Protein AF-0000000087538357 (afdb_homodimer)

pLDDT: mean 90.15, std 10.54, range [50.38, 98.75]

Nearest PDB structures (foldseek):
  1zp6-assembly1_A-2  TM=8.791E-01  e=1.886E-14  Agrobacterium fabrum str. C58
  2bdt-assembly1_A-2  TM=8.589E-01  e=5.375E-11  Halalkalibacterium halodurans C-125
  2vli-assembly2_B-2  TM=7.443E-01  e=4.905E-0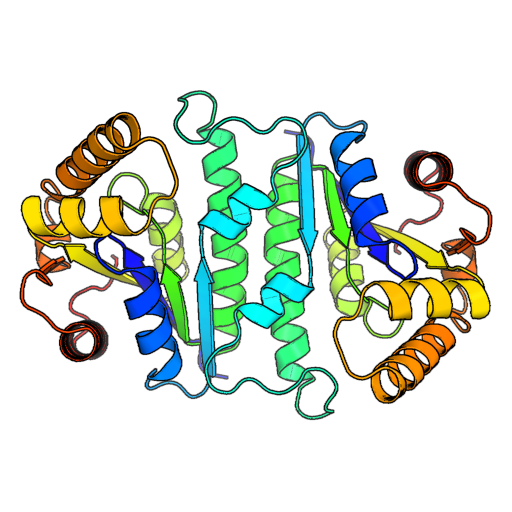7  Deinococcus radiodurans R1 = ATCC 13939 = DSM 20539
  3adb-assembly1_A  TM=6.546E-01  e=7.714E-07  Methanocaldococcus jannaschii DSM 2661
  3adc-assembly1_A  TM=6.776E-01  e=4.422E-06  Methanocaldococcus jannaschii DSM 2661

Sequence (362 aa):
MNQGRIIVITGAPGTGKTTTASAVAKESDLEKSVHMHTDDFYHYLSKGAIPPHLPESNEQNLIVIEAFLEAAKRYARGGYDVIVDGIIGPWFLKPWQSLVREHYEVHYIILRASKEETLKRAVERSKLDRKTNIELVETMWEQFCNLGIYESNVIDTTTYSIQETVSAVQEKIASRAALLSMNQGRIIVITGAPGTGKTTTASAVAKESDLEKSVHMHTDDFYHYLSKGAIPPHLPESNEQNLIVIEAFLEAAKRYARGGYDVIVDGIIGPWFLKPWQSLVREHYEVHYIILRASKEETLKRAVERSKLDRKTNIELVETMWEQFCNLGIYESNVIDTTTYSIQETVSAVQEKIASRAALLS

Radius of gyration: 21.76 Å; Cα contacts (8 Å, |Δi|>4): 644; chains: 2; bounding box: 42×60×43 Å

Solvent-accessible surface area (backbone atoms only — not comparable to full-atom values): 18782 Å² total; per-residue (Å²): 120,67,64,31,34,37,38,37,36,17,41,34,72,42,49,49,41,65,62,39,36,50,52,40,19,60,63,44,93,55,75,28,15,22,44,45,54,57,62,60,52,62,64,19,48,48,24,71,65,56,66,72,88,42,80,89,13,53,67,58,50,50,38,40,51,49,14,50,46,39,20,49,49,36,37,14,58,66,29,17,34,31,24,33,26,45,83,62,52,84,90,64,40,64,75,59,43,51,40,39,74,71,70,44,53,38,34,47,34,32,37,39,43,44,69,68,57,21,51,54,44,37,56,71,68,48,87,58,70,66,64,70,51,46,54,53,39,48,54,42,39,54,58,68,67,67,53,71,87,52,54,75,24,49,42,79,42,65,86,46,51,66,69,51,44,34,51,52,51,50,48,36,58,75,68,53,67,23,54,58,121,120,68,63,31,34,38,38,37,35,18,41,32,68,42,49,48,42,65,63,38,36,50,52,41,20,60,61,44,93,55,77,26,17,23,44,45,54,58,64,60,52,60,64,19,50,47,23,70,64,56,65,72,88,41,79,90,12,54,69,59,50,50,36,41,51,50,14,51,47,38,20,50,50,37,38,14,59,65,29,17,34,29,25,33,27,44,85,62,52,85,91,64,41,63,74,59,43,50,39,40,75,70,70,43,54,38,35,46,36,32,37,39,45,44,69,68,58,20,50,53,43,38,56,72,66,49,87,59,71,66,65,70,50,46,54,53,38,49,52,43,40,55,58,66,68,68,52,70,85,50,54,74,26,48,44,77,41,63,85,47,50,67,69,54,44,35,51,52,50,50,49,35,59,74,68,53,67,22,54,58,121

InterPro domains:
  IPR027417 P-loop containing nucleoside triphosphate hydrolase [G3DSA:3.40.50.300] (1-180)
  IPR027417 P-loop containing nucleoside triphosphate hydrolase [SSF52540] (4-174)

Secondary structure (DSSP, 8-state):
----EEEEEEESTTS-HHHHHHHHHHT-SSS-EEEEEHHHHHTTB-TT---TTSGGGHHHHHHHHHHHHHHHHHHHHTT-EEEEES---GGG-HHHHHHHHTT--EEEEEEE--HHHHHHHHHHH--S-HHHHHHHHHHHHHHTT--GGGGGGEEE-TT--HHHHHHHHHHHHHHTTTB--/----EEEEEEESTTS-HHHHHHHHHHT-SSS-EEEEEHHHHHTTB-TT---TTSGGGHHHHHHHHHHHHHHHHHHHHTT-EEEEES---GGG-HHHHHHHHTT--EEEEEEE--HHHHHHHHHHH--S-HHHHHHHHHHHHHHTT--GGGGGGEEE-TT--HHHHHHHHHHHHHHTTTB--

Foldseek 3Di:
DAFAAEEEEAEFAQLCRQVLLVVLQVVPPFPAADEDELVVLLVVDDPPRDPCVDPVCVVVSVVSVLVVVVVQRVVRRVRYHYRYYDHDAPVHCVSVVVVVVVVHWYFYAYEAEDLVSSLVRQQVPDPDDNPVSNVRRNVSNVRNVPRPPCVQRYDYCHPPDSVRSNVVSVVCVVVVSGTDD/DAFAAEEEEAEFAQLCRQVLLVVLQVVPPFPAADEDELVVLLVVDDPPRDPCVDPVCVVVSVVSVLVVVVVQRVVRRVRYHYRYYDHDAPVHCVSVLVVVVVVHWYFYAYEAEDLVSSLVRQQVP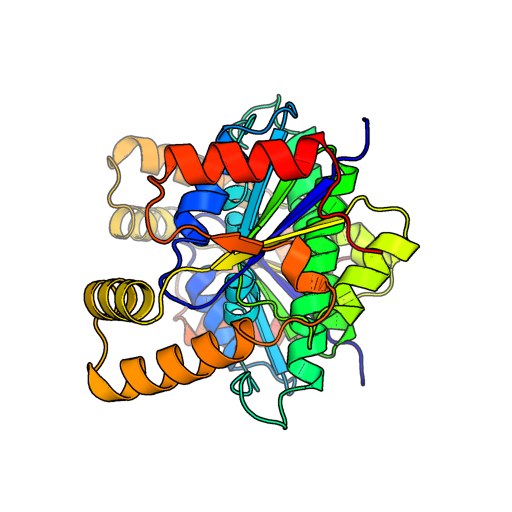DPDDNPVSSVRRNVSNVRNVPRPPCVQRYDYCHPPDSVRSNVVSVVCVVVVSGTDD

Organism: NCBI:txid88431

Structure (mmCIF, N/CA/C/O backbone):
data_AF-0000000087538357-model_v1
#
loop_
_entity.id
_entity.type
_entity.pdbx_description
1 polymer 'AAA family ATPase'
#
loop_
_atom_site.group_PDB
_atom_site.id
_atom_site.type_symbol
_atom_site.label_atom_id
_atom_site.label_alt_id
_atom_site.label_comp_id
_atom_site.label_asym_id
_atom_site.label_entity_id
_atom_site.label_seq_id
_atom_site.pdbx_PDB_ins_code
_atom_site.Cartn_x
_atom_site.Cartn_y
_atom_site.Cartn_z
_atom_site.occupancy
_atom_site.B_iso_or_equiv
_atom_site.auth_seq_id
_atom_site.auth_comp_id
_atom_site.auth_asym_id
_atom_site.auth_atom_id
_atom_site.pdbx_PDB_model_num
ATOM 1 N N . MET A 1 1 ? -14.562 1.214 -18.672 1 59.81 1 MET A N 1
ATOM 2 C CA . MET A 1 1 ? -13.281 0.51 -18.703 1 59.81 1 MET A CA 1
ATOM 3 C C . MET A 1 1 ? -13.438 -0.921 -18.188 1 59.81 1 MET A C 1
ATOM 5 O O . MET A 1 1 ? -14.25 -1.187 -17.297 1 59.81 1 MET A O 1
ATOM 9 N N . ASN A 1 2 ? -12.953 -1.911 -19 1 83.75 2 ASN A N 1
ATOM 10 C CA . ASN A 1 2 ? -13.156 -3.307 -18.625 1 83.75 2 ASN A CA 1
ATOM 11 C C . ASN A 1 2 ? -12.398 -3.652 -17.344 1 83.75 2 ASN A C 1
ATOM 13 O O . ASN A 1 2 ? -11.289 -3.172 -17.125 1 83.75 2 ASN A O 1
ATOM 17 N N . GLN A 1 3 ? -13.055 -4.203 -16.359 1 94.19 3 GLN A N 1
ATOM 18 C CA . GLN A 1 3 ? -12.469 -4.648 -15.094 1 94.19 3 GLN A CA 1
ATOM 19 C C . GLN A 1 3 ? -11.266 -5.555 -15.336 1 94.19 3 GLN A C 1
ATOM 21 O O . GLN A 1 3 ? -11.32 -6.457 -16.172 1 94.19 3 GLN A O 1
ATOM 26 N N . GLY A 1 4 ? -10.172 -5.219 -14.711 1 96.88 4 GLY A N 1
ATOM 27 C CA . GLY A 1 4 ? -8.992 -6.07 -14.781 1 96.88 4 GLY A CA 1
ATOM 28 C C . GLY A 1 4 ? -9.109 -7.32 -13.922 1 96.88 4 GLY A C 1
ATOM 29 O O . GLY A 1 4 ? -10.219 -7.777 -13.633 1 96.88 4 GLY A O 1
ATOM 30 N N . ARG A 1 5 ? -8 -7.953 -13.695 1 97.38 5 ARG A N 1
ATOM 31 C CA . ARG A 1 5 ? -7.965 -9.188 -12.922 1 97.38 5 ARG A CA 1
ATOM 32 C C . ARG A 1 5 ? -6.855 -9.141 -11.875 1 97.38 5 ARG A C 1
ATOM 34 O O . ARG A 1 5 ? -6.043 -8.219 -11.859 1 97.38 5 ARG A O 1
ATOM 41 N N . ILE A 1 6 ? -6.902 -10.07 -10.914 1 98.38 6 ILE A N 1
ATOM 42 C CA . ILE A 1 6 ? -5.934 -10.195 -9.828 1 98.38 6 ILE A CA 1
ATOM 43 C C . ILE A 1 6 ? -5.18 -11.516 -9.969 1 98.38 6 ILE A C 1
ATOM 45 O O . ILE A 1 6 ? -5.793 -12.586 -10.039 1 98.38 6 ILE A O 1
ATOM 49 N N . ILE A 1 7 ? -3.877 -11.438 -10.102 1 98.25 7 ILE A N 1
ATOM 50 C CA . ILE A 1 7 ? -3.006 -12.602 -10.234 1 98.25 7 ILE A CA 1
ATOM 51 C C . ILE A 1 7 ? -2.143 -12.742 -8.984 1 98.25 7 ILE A C 1
ATOM 53 O O . ILE A 1 7 ? -1.235 -11.938 -8.75 1 98.25 7 ILE A O 1
ATOM 57 N N . VAL A 1 8 ? -2.412 -13.75 -8.211 1 97.75 8 VAL A N 1
ATOM 58 C CA . VAL A 1 8 ? -1.602 -14.031 -7.035 1 97.75 8 VAL A CA 1
ATOM 59 C C . VAL A 1 8 ? -0.464 -14.984 -7.406 1 97.75 8 VAL A C 1
ATOM 61 O O . VAL A 1 8 ? -0.704 -16.094 -7.898 1 97.75 8 VAL A O 1
ATOM 64 N N . ILE A 1 9 ? 0.722 -14.539 -7.246 1 96.62 9 ILE A N 1
ATOM 65 C CA . ILE A 1 9 ? 1.918 -15.359 -7.398 1 96.62 9 ILE A CA 1
ATOM 66 C C . ILE A 1 9 ? 2.562 -15.586 -6.031 1 96.62 9 ILE A C 1
ATOM 68 O O . ILE A 1 9 ? 3.064 -14.648 -5.41 1 96.62 9 ILE A O 1
ATOM 72 N N . THR A 1 10 ? 2.455 -16.828 -5.57 1 95.69 10 THR A N 1
ATOM 73 C CA . THR A 1 10 ? 2.898 -17.141 -4.219 1 95.69 10 THR A CA 1
ATOM 74 C C . THR A 1 10 ? 3.857 -18.328 -4.23 1 95.69 10 THR A C 1
ATOM 76 O O . THR A 1 10 ? 4.152 -18.891 -5.289 1 95.69 10 THR A O 1
ATOM 79 N N . GLY A 1 11 ? 4.41 -18.656 -3.076 1 91.31 11 GLY A N 1
ATOM 80 C CA . GLY A 1 11 ? 5.41 -19.688 -2.863 1 91.31 11 GLY A CA 1
ATOM 81 C C . GLY A 1 11 ? 6.344 -19.375 -1.707 1 91.31 11 GLY A C 1
ATOM 82 O O . GLY A 1 11 ? 6.297 -18.297 -1.129 1 91.31 11 GLY A O 1
ATOM 83 N N . ALA A 1 12 ? 7.145 -20.344 -1.363 1 85.62 12 ALA A N 1
ATOM 84 C CA . ALA A 1 12 ? 8.086 -20.188 -0.261 1 85.62 12 ALA A CA 1
ATOM 85 C C . ALA A 1 12 ? 9.148 -19.141 -0.593 1 85.62 12 ALA A C 1
ATOM 87 O O . ALA A 1 12 ? 9.359 -18.812 -1.763 1 85.62 12 ALA A O 1
ATOM 88 N N . PRO A 1 13 ? 9.719 -18.547 0.5 1 82 13 PRO A N 1
ATOM 89 C CA . PRO A 1 13 ? 10.852 -17.656 0.23 1 82 13 PRO A CA 1
ATOM 90 C C . PRO A 1 13 ? 11.938 -18.328 -0.613 1 82 13 PRO A C 1
ATOM 92 O O . PRO A 1 13 ? 12.219 -19.516 -0.439 1 82 13 PRO A O 1
ATOM 95 N N . GLY A 1 14 ? 12.438 -17.609 -1.575 1 79.06 14 GLY A N 1
ATOM 96 C CA . GLY A 1 14 ? 13.516 -18.141 -2.385 1 79.06 14 GLY A CA 1
ATOM 97 C C . GLY A 1 14 ? 13.047 -18.719 -3.705 1 79.06 14 GLY A C 1
ATOM 98 O O . GLY A 1 14 ? 13.852 -19.172 -4.516 1 79.06 14 GLY A O 1
ATOM 99 N N . THR A 1 15 ? 11.789 -18.656 -3.955 1 84.56 15 THR A N 1
ATOM 100 C CA . THR A 1 15 ? 11.258 -19.266 -5.172 1 84.56 15 THR A CA 1
ATOM 101 C C . THR A 1 15 ? 11.219 -18.25 -6.309 1 84.56 15 THR A C 1
ATOM 103 O O . THR A 1 15 ? 10.812 -18.594 -7.43 1 84.56 15 THR A O 1
ATOM 106 N N . GLY A 1 16 ? 11.562 -16.984 -6.062 1 84 16 GLY A N 1
ATOM 107 C CA . GLY A 1 16 ? 11.609 -15.969 -7.105 1 84 16 GLY A CA 1
ATOM 108 C C . GLY A 1 16 ? 10.273 -15.281 -7.32 1 84 16 GLY A C 1
ATOM 109 O O . GLY A 1 16 ? 9.992 -14.781 -8.414 1 84 16 GLY A O 1
ATOM 110 N N . LYS A 1 17 ? 9.422 -15.25 -6.379 1 89.31 17 LYS A N 1
ATOM 111 C CA . LYS A 1 17 ? 8.086 -14.68 -6.48 1 89.31 17 LYS A CA 1
ATOM 112 C C . LYS A 1 17 ? 8.148 -13.234 -6.969 1 89.31 17 LYS A C 1
ATOM 114 O O . LYS A 1 17 ? 7.488 -12.875 -7.945 1 89.31 17 LYS A O 1
ATOM 119 N N . THR A 1 18 ? 8.977 -12.438 -6.262 1 90.06 18 THR A N 1
ATOM 120 C CA . THR A 1 18 ? 9.008 -11.008 -6.539 1 90.06 18 THR A CA 1
ATOM 121 C C . THR A 1 18 ? 9.523 -10.742 -7.949 1 90.06 18 THR A C 1
ATOM 123 O O . THR A 1 18 ? 8.953 -9.945 -8.688 1 90.06 18 THR A O 1
ATOM 126 N N . THR A 1 19 ? 10.562 -11.438 -8.352 1 90.19 19 THR A N 1
ATOM 127 C CA . THR A 1 19 ? 11.141 -11.289 -9.68 1 90.19 19 THR A CA 1
ATOM 128 C C . THR A 1 19 ? 10.141 -11.719 -10.75 1 90.19 19 THR A C 1
ATOM 130 O O . THR A 1 19 ? 9.93 -11 -11.734 1 90.19 19 THR A O 1
ATOM 133 N N . THR A 1 20 ? 9.594 -12.852 -10.555 1 95.44 20 THR A N 1
ATOM 134 C CA . THR A 1 20 ? 8.609 -13.367 -11.5 1 95.44 20 THR A CA 1
ATOM 135 C C . THR A 1 20 ? 7.398 -12.438 -11.586 1 95.44 20 THR A C 1
ATOM 137 O O . THR A 1 20 ? 6.949 -12.094 -12.68 1 95.44 20 THR A O 1
ATOM 140 N N . ALA A 1 21 ? 6.883 -12.031 -10.469 1 96.44 21 ALA A N 1
ATOM 141 C CA . ALA A 1 21 ? 5.715 -11.156 -10.422 1 96.44 21 ALA A CA 1
ATOM 142 C C . ALA A 1 21 ? 5.98 -9.852 -11.172 1 96.44 21 ALA A C 1
ATOM 144 O O . ALA A 1 21 ? 5.125 -9.375 -11.914 1 96.44 21 ALA A O 1
ATOM 145 N N . SER A 1 22 ? 7.117 -9.32 -10.938 1 96.38 22 SER A N 1
ATOM 146 C CA . SER A 1 22 ? 7.492 -8.078 -11.609 1 96.38 22 SER A CA 1
ATOM 147 C C . SER A 1 22 ? 7.523 -8.25 -13.125 1 96.38 22 SER A C 1
ATOM 149 O O . SER A 1 22 ? 7 -7.414 -13.859 1 96.38 22 SER A O 1
ATOM 151 N N . ALA A 1 23 ? 8.125 -9.328 -13.57 1 96.69 23 ALA A N 1
ATOM 152 C CA . ALA A 1 23 ? 8.203 -9.609 -15 1 96.69 23 ALA A CA 1
ATOM 153 C C . ALA A 1 23 ? 6.816 -9.844 -15.594 1 96.69 23 ALA A C 1
ATOM 155 O O . ALA A 1 23 ? 6.504 -9.352 -16.672 1 96.69 23 ALA A O 1
ATOM 156 N N . VAL A 1 24 ? 6.02 -10.57 -14.875 1 97.62 24 VAL A N 1
ATOM 157 C CA . VAL A 1 24 ? 4.66 -10.844 -15.328 1 97.62 24 VAL A CA 1
ATOM 158 C C . VAL A 1 24 ? 3.881 -9.531 -15.445 1 97.62 24 VAL A C 1
ATOM 160 O O . VAL A 1 24 ? 3.127 -9.336 -16.406 1 97.62 24 VAL A O 1
ATOM 163 N N . ALA A 1 25 ? 4.012 -8.641 -14.484 1 98.12 25 ALA A N 1
ATOM 164 C CA . ALA A 1 25 ? 3.334 -7.344 -14.516 1 98.12 25 ALA A CA 1
ATOM 165 C C . ALA A 1 25 ? 3.74 -6.547 -15.75 1 98.12 25 ALA A C 1
ATOM 167 O O . ALA A 1 25 ? 2.887 -5.992 -16.453 1 98.12 25 ALA A O 1
ATOM 168 N N . LYS A 1 26 ? 5.004 -6.562 -16.031 1 97.19 26 LYS A N 1
ATOM 169 C CA . LYS A 1 26 ? 5.531 -5.805 -17.172 1 97.19 26 LYS A CA 1
ATOM 170 C C . LYS A 1 26 ? 5.055 -6.395 -18.5 1 97.19 26 LYS A C 1
ATOM 172 O O . LYS A 1 26 ? 4.859 -5.668 -19.469 1 97.19 26 LYS A O 1
ATOM 177 N N . GLU A 1 27 ? 4.867 -7.68 -18.469 1 96.88 27 GLU A N 1
ATOM 178 C CA . GLU A 1 27 ? 4.547 -8.383 -19.703 1 96.88 27 GLU A CA 1
ATOM 179 C C . GLU A 1 27 ? 3.064 -8.734 -19.766 1 96.88 27 GLU A C 1
ATOM 181 O O . GLU A 1 27 ? 2.658 -9.586 -20.562 1 96.88 27 GLU A O 1
ATOM 186 N N . SER A 1 28 ? 2.318 -8.156 -18.953 1 97 28 SER A N 1
ATOM 187 C CA . SER A 1 28 ? 0.884 -8.422 -18.938 1 97 28 SER A CA 1
ATOM 188 C C . SER A 1 28 ? 0.279 -8.273 -20.328 1 97 28 SER A C 1
ATOM 190 O O . SER A 1 28 ? 0.709 -7.418 -21.109 1 97 28 SER A O 1
ATOM 192 N N . ASP A 1 29 ? -0.759 -9.023 -20.625 1 95.94 29 ASP A N 1
ATOM 193 C CA . ASP A 1 29 ? -1.472 -8.875 -21.891 1 95.94 29 ASP A CA 1
ATOM 194 C C . ASP A 1 29 ? -2.525 -7.773 -21.812 1 95.94 29 ASP A C 1
ATOM 196 O O . ASP A 1 29 ? -3.158 -7.43 -22.797 1 95.94 29 ASP A O 1
ATOM 200 N N . LEU A 1 30 ? -2.777 -7.227 -20.641 1 96.19 30 LEU A N 1
ATOM 201 C CA . LEU A 1 30 ? -3.617 -6.043 -20.5 1 96.19 30 LEU A CA 1
ATOM 202 C C . LEU A 1 30 ? -2.805 -4.773 -20.719 1 96.19 30 LEU A C 1
ATOM 204 O O . LEU A 1 30 ? -1.574 -4.797 -20.656 1 96.19 30 LEU A O 1
ATOM 208 N N . GLU A 1 31 ? -3.506 -3.635 -20.922 1 96.12 31 GLU A N 1
ATOM 209 C CA . GLU A 1 31 ? -2.855 -2.371 -21.25 1 96.12 31 GLU A CA 1
ATOM 210 C C . GLU A 1 31 ? -2.158 -1.771 -20.031 1 96.12 31 GLU A C 1
ATOM 212 O O . GLU A 1 31 ? -1.147 -1.078 -20.172 1 96.12 31 GLU A O 1
ATOM 217 N N . LYS A 1 32 ? -2.717 -1.98 -18.906 1 97.5 32 LYS A N 1
ATOM 218 C CA . LYS A 1 32 ? -2.186 -1.43 -17.656 1 97.5 32 LYS A CA 1
ATOM 219 C C . LYS A 1 32 ? -2.047 -2.512 -16.594 1 97.5 32 LYS A C 1
ATOM 221 O O . LYS A 1 32 ? -2.879 -3.418 -16.5 1 97.5 32 LYS A O 1
ATOM 226 N N . SER A 1 33 ? -1.002 -2.43 -15.805 1 98.5 33 SER A N 1
ATOM 227 C CA . SER A 1 33 ? -0.808 -3.377 -14.711 1 98.5 33 SER A CA 1
ATOM 228 C C . SER A 1 33 ? -0.21 -2.695 -13.484 1 98.5 33 SER A C 1
ATOM 230 O O . SER A 1 33 ? 0.348 -1.601 -13.594 1 98.5 33 SER A O 1
ATOM 232 N N . VAL A 1 34 ? -0.445 -3.305 -12.359 1 98.56 34 VAL A N 1
ATOM 233 C CA . VAL A 1 34 ? 0.237 -2.943 -11.117 1 98.56 34 VAL A CA 1
ATOM 234 C C . VAL A 1 34 ? 0.852 -4.188 -10.484 1 98.56 34 VAL A C 1
ATOM 236 O O . VAL A 1 34 ? 0.358 -5.301 -10.68 1 98.56 34 VAL A O 1
ATOM 239 N N . HIS A 1 35 ? 1.964 -3.955 -9.805 1 98.38 35 HIS A N 1
ATOM 240 C CA . HIS A 1 35 ? 2.623 -4.973 -8.992 1 98.38 35 HIS A CA 1
ATOM 241 C C . HIS A 1 35 ? 2.598 -4.602 -7.512 1 98.38 35 HIS A C 1
ATOM 243 O O . HIS A 1 35 ? 3.287 -3.672 -7.09 1 98.38 35 HIS A O 1
ATOM 249 N N . MET A 1 36 ? 1.795 -5.371 -6.781 1 97.88 36 MET A N 1
ATOM 250 C CA . MET A 1 36 ? 1.604 -5.078 -5.363 1 97.88 36 MET A CA 1
ATOM 251 C C . MET A 1 36 ? 2.244 -6.156 -4.496 1 97.88 36 MET A C 1
ATOM 253 O O . MET A 1 36 ? 2.158 -7.348 -4.812 1 97.88 36 MET A O 1
ATOM 257 N N . HIS A 1 37 ? 2.814 -5.715 -3.344 1 94.25 37 HIS A N 1
ATOM 258 C CA . HIS A 1 37 ? 3.412 -6.621 -2.369 1 94.25 37 HIS A CA 1
ATOM 259 C C . HIS A 1 37 ? 2.617 -6.629 -1.066 1 94.25 37 HIS A C 1
ATOM 261 O O . HIS A 1 37 ? 2.457 -5.586 -0.426 1 94.25 37 HIS A O 1
ATOM 267 N N . THR A 1 38 ? 2.25 -7.836 -0.668 1 93.38 38 THR A N 1
ATOM 268 C CA . THR A 1 38 ? 1.434 -7.918 0.539 1 93.38 38 THR A CA 1
ATOM 269 C C . THR A 1 38 ? 2.215 -7.426 1.754 1 93.38 38 THR A C 1
ATOM 271 O O . THR A 1 38 ? 1.646 -6.809 2.656 1 93.38 38 THR A O 1
ATOM 274 N N . ASP A 1 39 ? 3.508 -7.602 1.766 1 90.38 39 ASP A N 1
ATOM 275 C CA . ASP A 1 39 ? 4.344 -7.238 2.904 1 90.38 39 ASP A CA 1
ATOM 276 C C . ASP A 1 39 ? 4.312 -5.73 3.154 1 90.38 39 ASP A C 1
ATOM 278 O O . ASP A 1 39 ? 4.48 -5.281 4.289 1 90.38 39 ASP A O 1
ATOM 282 N N . ASP A 1 40 ? 4.152 -4.98 2.078 1 94 40 ASP A N 1
ATOM 283 C CA . ASP A 1 40 ? 4.109 -3.527 2.209 1 94 40 ASP A CA 1
ATOM 284 C C . ASP A 1 40 ? 3.045 -3.098 3.215 1 94 40 ASP A C 1
ATOM 286 O O . ASP A 1 40 ? 3.238 -2.133 3.957 1 94 40 ASP A O 1
ATOM 290 N N . PHE A 1 41 ? 1.972 -3.803 3.258 1 95.88 41 PHE A N 1
ATOM 291 C CA . PHE A 1 41 ? 0.849 -3.393 4.094 1 95.88 41 PHE A CA 1
ATOM 292 C C . PHE A 1 41 ? 1.107 -3.73 5.555 1 95.88 41 PHE A C 1
ATOM 294 O O . PHE A 1 41 ? 0.557 -3.092 6.453 1 95.88 41 PHE A O 1
ATOM 301 N N . TYR A 1 42 ? 1.913 -4.758 5.812 1 94.56 42 TYR A N 1
ATOM 302 C CA . TYR A 1 42 ? 2.346 -5.023 7.18 1 94.56 42 TYR A CA 1
ATOM 303 C C . TYR A 1 42 ? 3.314 -3.951 7.66 1 94.56 42 TYR A C 1
ATOM 305 O O . TYR A 1 42 ? 3.355 -3.637 8.852 1 94.56 42 TYR A O 1
ATOM 313 N N . HIS A 1 43 ? 3.994 -3.404 6.734 1 94.88 43 HIS A N 1
ATOM 314 C CA . HIS A 1 43 ? 4.992 -2.398 7.078 1 94.88 43 HIS A CA 1
ATOM 315 C C . HIS A 1 43 ? 4.336 -1.08 7.469 1 94.88 43 HIS A C 1
ATOM 317 O O . HIS A 1 43 ? 4.988 -0.201 8.039 1 94.88 43 HIS A O 1
ATOM 323 N N . TYR A 1 44 ? 3.09 -0.933 7.195 1 95.94 44 TYR A N 1
ATOM 324 C CA . TYR A 1 44 ? 2.393 0.281 7.605 1 95.94 44 TYR A CA 1
ATOM 325 C C . TYR A 1 44 ? 2.1 0.26 9.102 1 95.94 44 TYR A C 1
ATOM 327 O O . TYR A 1 44 ? 1.808 1.3 9.695 1 95.94 44 TYR A O 1
ATOM 335 N N . LEU A 1 45 ? 2.047 -0.959 9.648 1 97 45 LEU A N 1
ATOM 336 C CA . LEU A 1 45 ? 1.745 -1.056 11.07 1 97 45 LEU A CA 1
ATOM 337 C C . LEU A 1 45 ? 2.758 -0.269 11.898 1 97 45 LEU A C 1
ATOM 339 O O . LEU A 1 45 ? 3.961 -0.336 11.641 1 97 45 LEU A O 1
ATOM 343 N N . SER A 1 46 ? 2.303 0.474 12.812 1 97 46 SER A N 1
ATOM 344 C CA . SER A 1 46 ? 3.145 1.306 13.664 1 97 46 SER A CA 1
ATOM 345 C C . SER A 1 46 ? 2.912 0.999 15.141 1 97 46 SER A C 1
ATOM 347 O O . SER A 1 46 ? 3.5 0.063 15.68 1 97 46 SER A O 1
ATOM 349 N N . LYS A 1 47 ? 2.047 1.635 15.719 1 96.19 47 LYS A N 1
ATOM 350 C CA . LYS A 1 47 ? 1.752 1.374 17.125 1 96.19 47 LYS A CA 1
ATOM 351 C C . LYS A 1 47 ? 0.857 0.148 17.281 1 96.19 47 LYS A C 1
ATOM 353 O O . LYS A 1 47 ? -0.104 -0.025 16.531 1 96.19 47 LYS A O 1
ATOM 358 N N . GLY A 1 48 ? 1.21 -0.709 18.266 1 95.69 48 GLY A N 1
ATOM 359 C CA . GLY A 1 48 ? 0.365 -1.841 18.609 1 95.69 48 GLY A CA 1
ATOM 360 C C . GLY A 1 48 ? 0.545 -3.027 17.688 1 95.69 48 GLY A C 1
ATOM 361 O O . GLY A 1 48 ? -0.236 -3.98 17.734 1 95.69 48 GLY A O 1
ATOM 362 N N . ALA A 1 49 ? 1.521 -2.953 16.844 1 95.19 49 ALA A N 1
ATOM 363 C CA . ALA A 1 49 ? 1.754 -4.027 15.875 1 95.19 49 ALA A CA 1
ATOM 364 C C . ALA A 1 49 ? 2.146 -5.32 16.578 1 95.19 49 ALA A C 1
ATOM 366 O O . ALA A 1 49 ? 2.965 -5.309 17.5 1 95.19 49 ALA A O 1
ATOM 367 N N . ILE A 1 50 ? 1.543 -6.348 16.094 1 94.31 50 ILE A N 1
ATOM 368 C CA . ILE A 1 50 ? 1.855 -7.695 16.562 1 94.31 50 ILE A CA 1
ATOM 369 C C . ILE A 1 50 ? 2.547 -8.477 15.445 1 94.31 50 ILE A C 1
ATOM 371 O O . ILE A 1 50 ? 2.086 -8.477 14.297 1 94.31 50 ILE A O 1
ATOM 375 N N . PRO A 1 51 ? 3.705 -9.156 15.781 1 89.56 51 PRO A N 1
ATOM 376 C CA . PRO A 1 51 ? 4.312 -9.984 14.742 1 89.56 51 PRO A CA 1
ATOM 377 C C . PRO A 1 51 ? 3.311 -10.938 14.086 1 89.56 51 PRO A C 1
ATOM 379 O O . PRO A 1 51 ? 2.561 -11.625 14.781 1 89.56 51 PRO A O 1
ATOM 382 N N . PRO A 1 52 ? 3.371 -10.961 12.805 1 87.81 52 PRO A N 1
ATOM 383 C CA . PRO A 1 52 ? 2.291 -11.633 12.078 1 87.81 52 PRO A CA 1
ATOM 384 C C . PRO A 1 52 ? 2.271 -13.141 12.312 1 87.81 52 PRO A C 1
ATOM 386 O O . PRO A 1 52 ? 1.247 -13.797 12.086 1 87.81 52 PRO A O 1
ATOM 389 N N . HIS A 1 53 ? 3.346 -13.711 12.719 1 82.25 53 HIS A N 1
AT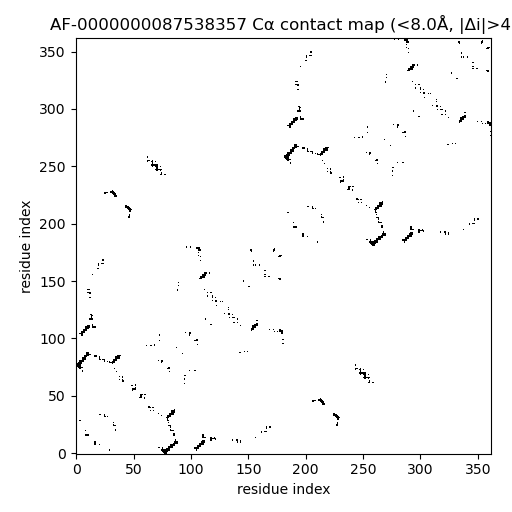OM 390 C CA . HIS A 1 53 ? 3.424 -15.164 12.859 1 82.25 53 HIS A CA 1
ATOM 391 C C . HIS A 1 53 ? 2.846 -15.617 14.195 1 82.25 53 HIS A C 1
ATOM 393 O O . HIS A 1 53 ? 2.645 -16.812 14.406 1 82.25 53 HIS A O 1
ATOM 399 N N . LEU A 1 54 ? 2.516 -14.68 15.031 1 86.69 54 LEU A N 1
ATOM 400 C CA . LEU A 1 54 ? 1.972 -15.023 16.344 1 86.69 54 LEU A CA 1
ATOM 401 C C . LEU A 1 54 ? 0.463 -15.227 16.266 1 86.69 54 LEU A C 1
ATOM 403 O O . LEU A 1 54 ? -0.224 -14.547 15.5 1 86.69 54 LEU A O 1
ATOM 407 N N . PRO A 1 55 ? -0.045 -16.109 17.078 1 85.94 55 PRO A N 1
ATOM 408 C CA . PRO A 1 55 ? -1.487 -16.375 17.078 1 85.94 55 PRO A CA 1
ATOM 409 C C . PRO A 1 55 ? -2.311 -15.125 17.422 1 85.94 55 PRO A C 1
ATOM 411 O O . PRO A 1 55 ? -3.424 -14.961 16.922 1 85.94 55 PRO A O 1
ATOM 414 N N . GLU A 1 56 ? -1.801 -14.219 18.25 1 91.75 56 GLU A N 1
ATOM 415 C CA . GLU A 1 56 ? -2.5 -13.008 18.672 1 91.75 56 GLU A CA 1
ATOM 416 C C . GLU A 1 56 ? -2.67 -12.023 17.516 1 91.75 56 GLU A C 1
ATOM 418 O O . GLU A 1 56 ? -3.436 -11.062 17.625 1 91.75 56 GLU A O 1
ATOM 423 N N . SER A 1 57 ? -2.061 -12.43 16.375 1 92.75 57 SER A N 1
ATOM 424 C CA . SER A 1 57 ? -2.049 -11.469 15.289 1 92.75 57 SER A CA 1
ATOM 425 C C . SER A 1 57 ? -3.139 -11.773 14.266 1 92.75 57 SER A C 1
ATOM 427 O O . SER A 1 57 ? -3.23 -11.117 13.227 1 92.75 57 SER A O 1
ATOM 429 N N . ASN A 1 58 ? -4.004 -12.719 14.547 1 90.75 58 ASN A N 1
ATOM 430 C CA . ASN A 1 58 ? -4.98 -13.164 13.555 1 90.75 58 ASN A CA 1
ATOM 431 C C . ASN A 1 58 ? -5.879 -12.016 13.094 1 90.75 58 ASN A C 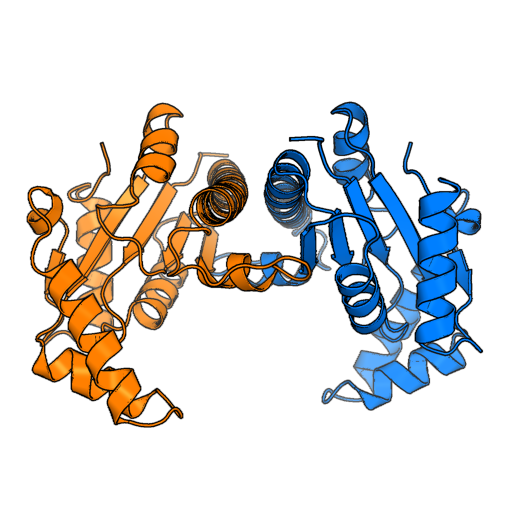1
ATOM 433 O O . ASN A 1 58 ? -6.066 -11.812 11.898 1 90.75 58 ASN A O 1
ATOM 437 N N . GLU A 1 59 ? -6.449 -11.32 14.086 1 93.31 59 GLU A N 1
ATOM 438 C CA . GLU A 1 59 ? -7.316 -10.195 13.742 1 93.31 59 GLU A CA 1
ATOM 439 C C . GLU A 1 59 ? -6.547 -9.117 12.984 1 93.31 59 GLU A C 1
ATOM 441 O O . GLU A 1 59 ? -7.039 -8.594 11.984 1 93.31 59 GLU A O 1
ATOM 446 N N . GLN A 1 60 ? -5.332 -8.789 13.445 1 95.25 60 GLN A N 1
ATOM 447 C CA . GLN A 1 60 ? -4.457 -7.84 12.766 1 95.25 60 GLN A CA 1
ATOM 448 C C . GLN A 1 60 ? -4.203 -8.258 11.32 1 95.25 60 GLN A C 1
ATOM 450 O O . GLN A 1 60 ? -4.363 -7.449 10.398 1 95.25 60 GLN A O 1
ATOM 455 N N . ASN A 1 61 ? -3.885 -9.555 11.164 1 93.75 61 ASN A N 1
ATOM 456 C CA . ASN A 1 61 ? -3.555 -10.062 9.836 1 93.75 61 ASN A CA 1
ATOM 457 C C . ASN A 1 61 ? -4.75 -9.977 8.891 1 93.75 61 ASN A C 1
ATOM 459 O O . ASN A 1 61 ? -4.59 -9.664 7.707 1 93.75 61 ASN A O 1
ATOM 463 N N . LEU A 1 62 ? -5.871 -10.219 9.414 1 94 62 LEU A N 1
ATOM 464 C CA . LEU A 1 62 ? -7.078 -10.125 8.602 1 94 62 LEU A CA 1
ATOM 465 C C . LEU A 1 62 ? -7.309 -8.688 8.133 1 94 62 LEU A C 1
ATOM 467 O O . LEU A 1 62 ? -7.586 -8.445 6.957 1 94 62 LEU A O 1
ATOM 471 N N . ILE A 1 63 ? -7.129 -7.77 9.016 1 95.62 63 ILE A N 1
ATOM 472 C CA . ILE A 1 63 ? -7.32 -6.363 8.68 1 95.62 63 ILE A CA 1
ATOM 473 C C . ILE A 1 63 ? -6.301 -5.938 7.625 1 95.62 63 ILE A C 1
ATOM 475 O O . ILE A 1 63 ? -6.648 -5.27 6.648 1 95.62 63 ILE A O 1
ATOM 479 N N . VAL A 1 64 ? -5.102 -6.34 7.805 1 96.44 64 VAL A N 1
ATOM 480 C CA . VAL A 1 64 ? -4.016 -5.977 6.898 1 96.44 64 VAL A CA 1
ATOM 481 C C . VAL A 1 64 ? -4.301 -6.527 5.504 1 96.44 64 VAL A C 1
ATOM 483 O O . VAL A 1 64 ? -4.234 -5.793 4.516 1 96.44 64 VAL A O 1
ATOM 486 N N . ILE A 1 65 ? -4.668 -7.746 5.391 1 95.44 65 ILE A N 1
ATOM 487 C CA . ILE A 1 65 ? -4.895 -8.375 4.098 1 95.44 65 ILE A CA 1
ATOM 488 C C . ILE A 1 65 ? -6.152 -7.797 3.453 1 95.44 65 ILE A C 1
ATOM 490 O O . ILE A 1 65 ? -6.191 -7.578 2.24 1 95.44 65 ILE A O 1
ATOM 494 N N . GLU A 1 66 ? -7.156 -7.551 4.238 1 96.5 66 GLU A N 1
ATOM 495 C CA . GLU A 1 66 ? -8.359 -6.941 3.686 1 96.5 66 GLU A CA 1
ATOM 496 C C . GLU A 1 66 ? -8.078 -5.539 3.158 1 96.5 66 GLU A C 1
ATOM 498 O O . GLU A 1 66 ? -8.617 -5.137 2.123 1 96.5 66 GLU A O 1
ATOM 503 N N . ALA A 1 67 ? -7.285 -4.754 3.924 1 97.56 67 ALA A N 1
ATOM 504 C CA . ALA A 1 67 ? -6.859 -3.451 3.412 1 97.56 67 ALA A CA 1
ATOM 505 C C . ALA A 1 67 ? -6.137 -3.596 2.078 1 97.56 67 ALA A C 1
ATOM 507 O O . ALA A 1 67 ? -6.395 -2.836 1.141 1 97.56 67 ALA A O 1
ATOM 508 N N . PHE A 1 68 ? -5.281 -4.609 1.982 1 97.5 68 PHE A N 1
ATOM 509 C CA . PHE A 1 68 ? -4.57 -4.926 0.75 1 97.5 68 PHE A CA 1
ATOM 510 C C . PHE A 1 68 ? -5.551 -5.234 -0.376 1 97.5 68 PHE A C 1
ATOM 512 O O . PHE A 1 68 ? -5.43 -4.691 -1.476 1 97.5 68 PHE A O 1
ATOM 519 N N . LEU A 1 69 ? -6.488 -6.012 -0.062 1 97.62 69 LEU A N 1
ATOM 520 C CA . LEU A 1 69 ? -7.422 -6.488 -1.077 1 97.62 69 LEU A CA 1
ATOM 521 C C . LEU A 1 69 ? -8.336 -5.359 -1.54 1 97.62 69 LEU A C 1
ATOM 523 O O . LEU A 1 69 ? -8.727 -5.312 -2.709 1 97.62 69 LEU A O 1
ATOM 527 N N . GLU A 1 70 ? -8.688 -4.457 -0.651 1 97.5 70 GLU A N 1
ATOM 528 C CA . GLU A 1 70 ? -9.492 -3.309 -1.055 1 97.5 70 GLU A CA 1
ATOM 529 C C . GLU A 1 70 ? -8.758 -2.457 -2.088 1 97.5 70 GLU A C 1
ATOM 531 O O . GLU A 1 70 ? -9.359 -1.993 -3.059 1 97.5 70 GLU A O 1
ATOM 536 N N . ALA A 1 71 ? -7.531 -2.305 -1.885 1 97.94 71 ALA A N 1
ATOM 537 C CA . ALA A 1 71 ? -6.723 -1.569 -2.854 1 97.94 71 ALA A CA 1
ATOM 538 C C . ALA A 1 71 ? -6.629 -2.324 -4.176 1 97.94 71 ALA A C 1
ATOM 540 O O . ALA A 1 71 ? -6.812 -1.741 -5.246 1 97.94 71 ALA A O 1
ATOM 541 N N . ALA A 1 72 ? -6.344 -3.639 -4.066 1 98.25 72 ALA A N 1
ATOM 542 C CA . ALA A 1 72 ? -6.23 -4.473 -5.258 1 98.25 72 ALA A CA 1
ATOM 543 C C . ALA A 1 72 ? -7.512 -4.422 -6.086 1 98.25 72 ALA A C 1
ATOM 545 O O . ALA A 1 72 ? -7.461 -4.297 -7.312 1 98.25 72 ALA A O 1
ATOM 546 N N . LYS A 1 73 ? -8.625 -4.484 -5.387 1 97.69 73 LYS A N 1
ATOM 547 C CA . LYS A 1 73 ? -9.922 -4.422 -6.051 1 97.69 73 LYS A CA 1
ATOM 548 C C . LYS A 1 73 ? -10.094 -3.105 -6.809 1 97.69 73 LYS A C 1
ATOM 550 O O . LYS A 1 73 ? -10.602 -3.09 -7.934 1 97.69 73 LYS A O 1
ATOM 555 N N . ARG A 1 74 ? -9.656 -2.051 -6.176 1 97.69 74 ARG A N 1
ATOM 556 C CA . ARG A 1 74 ? -9.859 -0.752 -6.812 1 97.69 74 ARG A CA 1
ATOM 557 C C . ARG A 1 74 ? -9.008 -0.621 -8.07 1 97.69 74 ARG A C 1
ATOM 559 O O . ARG A 1 74 ? -9.461 -0.065 -9.078 1 97.69 74 ARG A O 1
ATOM 566 N N . TYR A 1 75 ? -7.773 -1.119 -8.023 1 98.12 75 TYR A N 1
ATOM 567 C CA . TYR A 1 75 ? -6.961 -1.146 -9.234 1 98.12 75 TYR A CA 1
ATOM 568 C C . TYR A 1 75 ? -7.625 -1.991 -10.32 1 98.12 75 TYR A C 1
ATOM 570 O O . TYR A 1 75 ? -7.711 -1.571 -11.477 1 98.12 75 TYR A O 1
ATOM 578 N N . ALA A 1 76 ? -8.109 -3.152 -9.914 1 98.19 76 ALA A N 1
ATOM 579 C CA . ALA A 1 76 ? -8.734 -4.055 -10.867 1 98.19 76 ALA A CA 1
ATOM 580 C C . ALA A 1 76 ? -9.953 -3.4 -11.523 1 98.19 76 ALA A C 1
ATOM 582 O O . ALA A 1 76 ? -10.133 -3.479 -12.734 1 98.19 76 ALA A O 1
ATOM 583 N N . ARG A 1 77 ? -10.773 -2.734 -10.695 1 97.38 77 ARG A N 1
ATOM 584 C CA . ARG A 1 77 ? -11.938 -2.037 -11.234 1 97.38 77 ARG A CA 1
ATOM 585 C C . ARG A 1 77 ? -11.516 -0.919 -12.18 1 97.38 77 ARG A C 1
ATOM 587 O O . ARG A 1 77 ? -12.305 -0.475 -13.016 1 97.38 77 ARG A O 1
ATOM 594 N N . GLY A 1 78 ? -10.305 -0.423 -12.023 1 96.38 78 GLY A N 1
ATOM 595 C CA . GLY A 1 78 ? -9.758 0.598 -12.898 1 96.38 78 GLY A CA 1
ATOM 596 C C . GLY A 1 78 ? -9.172 0.031 -14.18 1 96.38 78 GLY A C 1
ATOM 597 O O . GLY A 1 78 ? -8.609 0.769 -14.992 1 96.38 78 GLY A O 1
ATOM 598 N N . GLY A 1 79 ? -9.242 -1.309 -14.336 1 96.94 79 GLY A N 1
ATOM 599 C CA . GLY A 1 79 ? -8.812 -1.952 -15.562 1 96.94 79 GLY A CA 1
ATOM 600 C C . GLY A 1 79 ? -7.395 -2.488 -15.484 1 96.94 79 GLY A C 1
ATOM 601 O O . GLY A 1 79 ? -6.82 -2.885 -16.5 1 96.94 79 GLY A O 1
ATOM 602 N N . TYR A 1 80 ? -6.805 -2.484 -14.336 1 98.31 80 TYR A N 1
ATOM 603 C CA . TYR A 1 80 ? -5.422 -2.926 -14.188 1 98.31 80 TYR A CA 1
ATOM 604 C C . TYR A 1 80 ? -5.344 -4.438 -14.031 1 98.31 80 TYR A C 1
ATOM 606 O O . TYR A 1 80 ? -6.207 -5.047 -13.391 1 98.31 80 TYR A O 1
ATOM 614 N N . ASP A 1 81 ? -4.324 -5.059 -14.672 1 98.56 81 ASP A N 1
ATOM 615 C CA . ASP A 1 81 ? -3.844 -6.367 -14.242 1 98.56 81 ASP A CA 1
ATOM 616 C C . ASP A 1 81 ? -3.084 -6.266 -12.922 1 98.56 81 ASP A C 1
ATOM 618 O O . ASP A 1 81 ? -1.994 -5.691 -12.867 1 98.56 81 ASP A O 1
ATOM 622 N N . VAL A 1 82 ? -3.688 -6.77 -11.867 1 98.75 82 VAL A N 1
ATOM 623 C CA . VAL A 1 82 ? -3.096 -6.617 -10.539 1 98.75 82 VAL A CA 1
ATOM 624 C C . VAL A 1 82 ? -2.277 -7.859 -10.195 1 98.75 82 VAL A C 1
ATOM 626 O O . VAL A 1 82 ? -2.836 -8.906 -9.867 1 98.75 82 VAL A O 1
ATOM 629 N N . ILE A 1 83 ? -0.977 -7.73 -10.266 1 98.62 83 ILE A N 1
ATOM 630 C CA . ILE A 1 83 ? -0.076 -8.82 -9.898 1 98.62 83 ILE A CA 1
ATOM 631 C C . ILE A 1 83 ? 0.315 -8.688 -8.43 1 98.62 83 ILE A C 1
ATOM 633 O O . ILE A 1 83 ? 0.85 -7.66 -8.008 1 98.62 83 ILE A O 1
ATOM 637 N N . VAL A 1 84 ? 0.023 -9.719 -7.703 1 97.56 84 VAL A N 1
ATOM 638 C CA . VAL A 1 84 ? 0.269 -9.727 -6.266 1 97.56 84 VAL A CA 1
ATOM 639 C C . VAL A 1 84 ? 1.358 -10.742 -5.934 1 97.56 84 VAL A C 1
ATOM 641 O O . VAL A 1 84 ? 1.31 -11.891 -6.391 1 97.56 84 VAL A O 1
ATOM 644 N N . ASP A 1 85 ? 2.289 -10.305 -5.188 1 94.38 85 ASP A N 1
ATOM 645 C CA . ASP A 1 85 ? 3.236 -11.281 -4.664 1 94.38 85 ASP A CA 1
ATOM 646 C C . ASP A 1 85 ? 3.258 -11.266 -3.135 1 94.38 85 ASP A C 1
ATOM 648 O O . ASP A 1 85 ? 3.049 -10.219 -2.521 1 94.38 85 ASP A O 1
ATOM 652 N N . GLY A 1 86 ? 3.414 -12.414 -2.514 1 90.31 86 GLY A N 1
ATOM 653 C CA . GLY A 1 86 ? 3.461 -12.625 -1.077 1 90.31 86 GLY A CA 1
ATOM 654 C C . GLY A 1 86 ? 3.352 -14.094 -0.692 1 90.31 86 GLY A C 1
ATOM 655 O O . GLY A 1 86 ? 3.148 -14.953 -1.552 1 90.31 86 GLY A O 1
ATOM 656 N N . ILE A 1 87 ? 3.629 -14.344 0.574 1 87.69 87 ILE A N 1
ATOM 657 C CA . ILE A 1 87 ? 3.455 -15.695 1.096 1 87.69 87 ILE A CA 1
ATOM 658 C C . ILE A 1 87 ? 1.992 -15.922 1.467 1 87.69 87 ILE A C 1
ATOM 660 O O . ILE A 1 87 ? 1.564 -15.57 2.57 1 87.69 87 ILE A O 1
ATOM 664 N N . ILE A 1 88 ? 1.281 -16.422 0.514 1 90.31 88 ILE A N 1
ATOM 665 C CA . ILE A 1 88 ? -0.151 -16.672 0.64 1 90.31 88 ILE A CA 1
ATOM 666 C C . ILE A 1 88 ? -0.438 -18.156 0.42 1 90.31 88 ILE A C 1
ATOM 668 O O . ILE A 1 88 ? -0.625 -18.594 -0.716 1 90.31 88 ILE A O 1
ATOM 672 N N . GLY A 1 89 ? -0.471 -18.828 1.533 1 87.75 89 GLY A N 1
ATOM 673 C CA . GLY A 1 89 ? -0.76 -20.25 1.426 1 87.75 89 GLY A CA 1
ATOM 674 C C . GLY A 1 89 ? -2.246 -20.562 1.43 1 87.75 89 GLY A C 1
ATOM 675 O O . GLY A 1 89 ? -3.068 -19.672 1.669 1 87.75 89 GLY A O 1
ATOM 676 N N . PRO A 1 90 ? -2.592 -21.781 1.115 1 86 90 PRO A N 1
ATOM 677 C CA . PRO A 1 90 ? -3.998 -22.188 1.088 1 86 90 PRO A CA 1
ATOM 678 C C . PRO A 1 90 ? -4.711 -21.922 2.416 1 86 90 PRO A C 1
ATOM 680 O O . PRO A 1 90 ? -5.938 -21.797 2.445 1 86 90 PRO A O 1
ATOM 683 N N . TRP A 1 91 ? -3.994 -21.766 3.447 1 79.56 91 TRP A N 1
ATOM 684 C CA . TRP A 1 91 ? -4.539 -21.594 4.789 1 79.56 91 TRP A CA 1
ATOM 685 C C . TRP A 1 91 ? -5.031 -20.156 4.984 1 79.56 91 TRP A C 1
ATOM 687 O O . TRP A 1 91 ? -5.648 -19.844 6.008 1 79.56 91 TRP A O 1
ATOM 697 N N . PHE A 1 92 ? -4.793 -19.359 4.066 1 85.38 92 PHE A N 1
ATOM 698 C CA . PHE A 1 92 ? -5.215 -17.969 4.203 1 85.38 92 PHE A CA 1
ATOM 699 C C . PHE A 1 92 ? -5.855 -17.469 2.916 1 85.38 92 PHE A C 1
ATOM 701 O O . PHE A 1 92 ? -5.551 -16.359 2.447 1 85.38 92 PHE A O 1
ATOM 708 N N . LEU A 1 93 ? -6.734 -18.266 2.238 1 91.62 93 LEU A N 1
ATOM 709 C CA . LEU A 1 93 ? -7.312 -17.906 0.948 1 91.62 93 LEU A CA 1
ATOM 710 C C . LEU A 1 93 ? -8.711 -17.328 1.123 1 91.62 93 LEU A C 1
ATOM 712 O O . LEU A 1 93 ? -9.273 -16.75 0.184 1 91.62 93 LEU A O 1
ATOM 716 N N . LYS A 1 94 ? -9.211 -17.359 2.309 1 90.12 94 LYS A N 1
ATOM 717 C CA . LYS A 1 94 ? -10.594 -16.938 2.525 1 90.12 94 LYS A CA 1
ATOM 718 C C . LYS A 1 94 ? -10.812 -15.5 2.062 1 90.12 94 LYS A C 1
ATOM 720 O O . LYS A 1 94 ? -11.75 -15.227 1.311 1 90.12 94 LYS A O 1
ATOM 725 N N . PRO A 1 95 ? -9.969 -14.586 2.436 1 92.69 95 PRO A N 1
ATOM 726 C CA . PRO A 1 95 ? -10.188 -13.219 1.962 1 92.69 95 PRO A CA 1
ATOM 727 C C . PRO A 1 95 ? -10.125 -13.102 0.441 1 92.69 95 PRO A C 1
ATOM 729 O O . PRO A 1 95 ? -10.852 -12.305 -0.153 1 92.69 95 PRO A O 1
ATOM 732 N N . TRP A 1 96 ? -9.359 -13.891 -0.18 1 94.06 96 TRP A N 1
ATOM 733 C CA . TRP A 1 96 ? -9.188 -13.875 -1.629 1 94.06 96 TRP A CA 1
ATOM 734 C C . TRP A 1 96 ? -10.391 -14.5 -2.324 1 94.06 96 TRP A C 1
ATOM 736 O O . TRP A 1 96 ? -10.82 -14.023 -3.381 1 94.06 96 TRP A O 1
ATOM 746 N N . GLN A 1 97 ? -10.898 -15.523 -1.697 1 94.19 97 GLN A N 1
ATOM 747 C CA . GLN A 1 97 ? -12.094 -16.172 -2.229 1 94.19 97 GLN A CA 1
ATOM 748 C C . GLN A 1 97 ? -13.297 -15.242 -2.172 1 94.19 97 GLN A C 1
ATOM 750 O O . GLN A 1 97 ? -14.195 -15.32 -3.016 1 94.19 97 GLN A O 1
ATOM 755 N N . SER A 1 98 ? -13.258 -14.375 -1.201 1 94.19 98 SER A N 1
ATOM 756 C CA . SER A 1 98 ? -14.328 -13.383 -1.112 1 94.19 98 SER A CA 1
ATOM 757 C C . SER A 1 98 ? -14.344 -12.477 -2.338 1 94.19 98 SER A C 1
ATOM 759 O O . SER A 1 98 ? -15.414 -12.047 -2.785 1 94.19 98 SER A O 1
ATOM 761 N N . LEU A 1 99 ? -13.227 -12.242 -2.967 1 95.19 99 LEU A N 1
ATOM 762 C CA . LEU A 1 99 ? -13.156 -11.438 -4.18 1 95.19 99 LEU A CA 1
ATOM 763 C C . LEU A 1 99 ? -13.883 -12.125 -5.332 1 95.19 99 LEU A C 1
ATOM 765 O O . LEU A 1 99 ? -14.531 -11.461 -6.145 1 95.19 99 LEU A O 1
ATOM 769 N N . VAL A 1 100 ? -13.695 -13.445 -5.348 1 94.56 100 VAL A N 1
ATOM 770 C CA . VAL A 1 100 ? -14.344 -14.219 -6.398 1 94.56 100 VAL A CA 1
ATOM 771 C C . VAL A 1 100 ? -15.859 -14.086 -6.281 1 94.56 100 VAL A C 1
ATOM 773 O O . VAL A 1 100 ? -16.547 -13.906 -7.285 1 94.56 100 VAL A O 1
ATOM 776 N N . ARG A 1 101 ? -16.297 -14.078 -5.102 1 93.44 101 ARG A N 1
ATOM 777 C CA . ARG A 1 101 ? -17.719 -13.93 -4.855 1 93.44 101 ARG A CA 1
ATOM 778 C C . ARG A 1 101 ? -18.203 -12.547 -5.266 1 93.44 101 ARG A C 1
ATOM 780 O O . ARG A 1 101 ? -19.375 -12.367 -5.602 1 93.44 101 ARG A O 1
ATOM 787 N N . GLU A 1 102 ? -17.312 -11.625 -5.215 1 95 102 GLU A N 1
ATOM 788 C CA . GLU A 1 102 ? -17.625 -10.266 -5.648 1 95 102 GLU A CA 1
ATOM 789 C C . GLU A 1 102 ? -17.406 -10.102 -7.148 1 95 102 GLU A C 1
ATOM 791 O O . GLU A 1 102 ? -17.375 -8.977 -7.656 1 95 102 GLU A O 1
ATOM 796 N N . HIS A 1 103 ? -17.109 -11.172 -7.891 1 94.19 103 HIS A N 1
ATOM 797 C CA . HIS A 1 103 ? -17.078 -11.266 -9.344 1 94.19 103 HIS A CA 1
ATOM 798 C C . HIS A 1 103 ? -15.742 -10.758 -9.891 1 94.19 103 HIS A C 1
ATOM 800 O O . HIS A 1 103 ? -15.672 -10.289 -11.031 1 94.19 103 HIS A O 1
ATOM 806 N N . TYR A 1 104 ? -14.75 -10.789 -9.062 1 96.75 104 TYR A N 1
ATOM 807 C CA . TYR A 1 104 ? -13.406 -10.539 -9.57 1 96.75 104 TYR A CA 1
ATOM 808 C C . TYR A 1 104 ? -12.781 -11.828 -10.102 1 96.75 104 TYR A C 1
ATOM 810 O O . TYR A 1 104 ? -12.984 -12.906 -9.539 1 96.75 104 TYR A O 1
ATOM 818 N N . GLU A 1 105 ? -12.109 -11.672 -11.195 1 97 105 GLU A N 1
ATOM 819 C CA . GLU A 1 105 ? -11.281 -12.773 -11.672 1 97 105 GLU A CA 1
ATOM 820 C C . GLU A 1 105 ? -9.977 -12.859 -10.898 1 97 105 GLU A C 1
ATOM 822 O O . GLU A 1 105 ? -9.18 -11.914 -10.906 1 97 105 GLU A O 1
ATOM 827 N N . VAL A 1 106 ? -9.758 -13.953 -10.172 1 97.81 106 VAL A N 1
ATOM 828 C CA . VAL A 1 106 ? -8.578 -14.125 -9.336 1 97.81 106 VAL A CA 1
ATOM 829 C C . VAL A 1 106 ? -7.844 -15.398 -9.734 1 97.81 106 VAL A C 1
ATOM 831 O O . VAL A 1 106 ? -8.43 -16.484 -9.75 1 97.81 106 VAL A O 1
ATOM 834 N N . HIS A 1 107 ? -6.594 -15.266 -10.141 1 98.06 107 HIS A N 1
ATOM 835 C CA . HIS A 1 107 ? -5.711 -16.406 -10.383 1 98.06 107 HIS A CA 1
ATOM 836 C C . HIS A 1 107 ? -4.789 -16.656 -9.195 1 98.06 107 HIS A C 1
ATOM 838 O O . HIS A 1 107 ? -4.258 -15.703 -8.609 1 98.06 107 HIS A O 1
ATOM 844 N N . TYR A 1 108 ? -4.652 -17.875 -8.812 1 97.62 108 TYR A N 1
ATOM 845 C CA . TYR A 1 108 ? -3.805 -18.297 -7.703 1 97.62 108 TYR A CA 1
ATOM 846 C C . TYR A 1 108 ? -2.717 -19.25 -8.18 1 97.62 108 TYR A C 1
ATOM 848 O O . TYR A 1 108 ? -2.971 -20.438 -8.375 1 97.62 108 TYR A O 1
ATOM 856 N N . ILE A 1 109 ? -1.491 -18.75 -8.32 1 97.38 109 ILE A N 1
ATOM 857 C CA . ILE A 1 109 ? -0.384 -19.5 -8.906 1 97.38 109 ILE A CA 1
ATOM 858 C C . ILE A 1 109 ? 0.728 -19.656 -7.879 1 97.38 109 ILE A C 1
ATOM 860 O O . ILE A 1 109 ? 1.148 -18.688 -7.242 1 97.38 109 ILE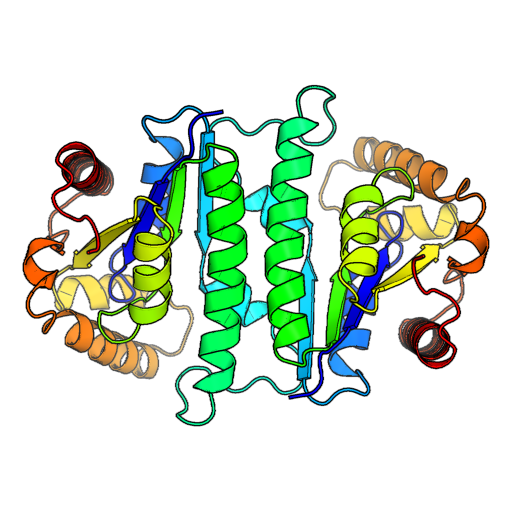 A O 1
ATOM 864 N N . ILE A 1 110 ? 1.234 -20.875 -7.73 1 95.94 110 ILE A N 1
ATOM 865 C CA . ILE A 1 110 ? 2.236 -21.203 -6.723 1 95.94 110 ILE A CA 1
ATOM 866 C C . ILE A 1 110 ? 3.547 -21.578 -7.402 1 95.94 110 ILE A C 1
ATOM 868 O O . ILE A 1 110 ? 3.578 -22.5 -8.227 1 95.94 110 ILE A O 1
ATOM 872 N N . LEU A 1 111 ? 4.551 -20.875 -7.117 1 95.62 111 LEU A N 1
ATOM 873 C CA . LEU A 1 111 ? 5.891 -21.25 -7.555 1 95.62 111 LEU A CA 1
ATOM 874 C C . LEU A 1 111 ? 6.555 -22.172 -6.539 1 95.62 111 LEU A C 1
ATOM 876 O O . LEU A 1 111 ? 6.57 -21.875 -5.344 1 95.62 111 LEU A O 1
ATOM 880 N N . ARG A 1 112 ? 7.016 -23.203 -6.996 1 93.5 112 ARG A N 1
ATOM 881 C CA . ARG A 1 112 ? 7.719 -24.156 -6.141 1 93.5 112 ARG A CA 1
ATOM 882 C C . ARG A 1 112 ? 9.016 -24.625 -6.793 1 93.5 112 ARG A C 1
ATOM 884 O O . ARG A 1 112 ? 9.047 -24.891 -7.996 1 93.5 112 ARG A O 1
ATOM 891 N N . ALA A 1 113 ? 10.031 -24.594 -5.992 1 90.56 113 ALA A N 1
ATOM 892 C CA . ALA A 1 113 ? 11.305 -25.188 -6.391 1 90.56 113 ALA A CA 1
ATOM 893 C C . ALA A 1 113 ? 11.727 -26.281 -5.414 1 90.56 113 ALA A C 1
ATOM 895 O O . ALA A 1 113 ? 11.141 -26.422 -4.34 1 90.56 113 ALA A O 1
ATOM 896 N N . SER A 1 114 ? 12.711 -27 -5.828 1 90.94 114 SER A N 1
ATOM 897 C CA . SER A 1 114 ? 13.219 -28.016 -4.91 1 90.94 114 SER A CA 1
ATOM 898 C C . SER A 1 114 ? 13.695 -27.375 -3.602 1 90.94 114 SER A C 1
ATOM 900 O O . SER A 1 114 ? 14.031 -26.203 -3.564 1 90.94 114 SER A O 1
ATOM 902 N N . LYS A 1 115 ? 13.602 -28.234 -2.588 1 88 115 LYS A N 1
ATOM 903 C CA . LYS A 1 115 ? 14.055 -27.75 -1.285 1 88 115 LYS A CA 1
ATOM 904 C C . LYS A 1 115 ? 15.484 -27.219 -1.363 1 88 115 LYS A C 1
ATOM 906 O O . LYS A 1 115 ? 15.766 -26.125 -0.857 1 88 115 LYS A O 1
ATOM 911 N N . GLU A 1 116 ? 16.281 -27.938 -2.014 1 86.75 116 GLU A N 1
ATOM 912 C CA . GLU A 1 116 ? 17.688 -27.578 -2.148 1 86.75 116 GLU A CA 1
ATOM 913 C C . GLU A 1 116 ? 17.844 -26.234 -2.846 1 86.75 116 GLU A C 1
ATOM 915 O O . GLU A 1 116 ? 18.562 -25.359 -2.363 1 86.75 116 GLU A O 1
ATOM 920 N N . GLU A 1 117 ? 17.172 -26.125 -3.914 1 85.62 117 GLU A N 1
ATOM 921 C CA . GLU A 1 117 ? 17.266 -24.875 -4.676 1 85.62 117 GLU A CA 1
ATOM 922 C C . GLU A 1 117 ? 16.688 -23.703 -3.883 1 85.62 117 GLU A C 1
ATOM 924 O O . GLU A 1 117 ? 17.234 -22.609 -3.922 1 85.62 117 GLU A O 1
ATOM 929 N N . THR A 1 118 ? 15.578 -23.906 -3.178 1 83.12 118 THR A N 1
ATOM 930 C CA . THR A 1 118 ? 14.93 -22.875 -2.377 1 83.12 118 THR A CA 1
ATOM 931 C C . THR A 1 118 ? 15.859 -22.391 -1.272 1 83.12 118 THR A C 1
ATOM 933 O O . THR A 1 118 ? 16.016 -21.188 -1.077 1 83.12 118 THR A O 1
ATOM 936 N N . LEU A 1 119 ? 16.484 -23.219 -0.642 1 81.31 119 LEU A N 1
ATOM 937 C CA . LEU A 1 119 ? 17.391 -22.875 0.454 1 81.31 119 LEU A CA 1
ATOM 938 C C . LEU A 1 119 ? 18.625 -22.141 -0.065 1 81.31 119 LEU A C 1
ATOM 940 O O . LEU A 1 119 ? 19.094 -21.203 0.562 1 81.31 119 LEU A O 1
ATOM 944 N N . LYS A 1 120 ? 19.094 -22.625 -1.18 1 81.62 120 LYS A N 1
ATOM 945 C CA . LYS A 1 120 ? 20.25 -21.984 -1.798 1 81.62 120 LYS A CA 1
ATOM 946 C C . LYS A 1 120 ? 19.953 -20.516 -2.094 1 81.62 120 LYS A C 1
ATOM 948 O O . LYS A 1 120 ? 20.75 -19.641 -1.731 1 81.62 120 LYS A O 1
ATOM 953 N N . ARG A 1 121 ? 18.891 -20.25 -2.627 1 77 121 ARG A N 1
ATOM 954 C CA . ARG A 1 121 ? 18.5 -18.891 -3.006 1 77 121 ARG A CA 1
ATOM 955 C C . ARG A 1 121 ? 18.234 -18.031 -1.772 1 77 121 ARG A C 1
ATOM 957 O O . ARG A 1 121 ? 18.578 -16.859 -1.743 1 77 121 ARG A O 1
ATOM 964 N N . ALA A 1 122 ? 17.547 -18.594 -0.812 1 74.31 122 ALA A N 1
ATOM 965 C CA . ALA A 1 122 ? 17.203 -17.859 0.401 1 74.31 122 ALA A CA 1
ATOM 966 C C . ALA A 1 122 ? 18.453 -17.422 1.158 1 74.31 122 ALA A C 1
ATOM 968 O O . ALA A 1 122 ? 18.516 -16.312 1.682 1 74.31 122 ALA A O 1
ATOM 969 N N . VAL A 1 123 ? 19.375 -18.266 1.186 1 69.88 123 VAL A N 1
ATOM 970 C CA . VAL A 1 123 ? 20.609 -18 1.896 1 69.88 123 VAL A CA 1
ATOM 971 C C . VAL A 1 123 ? 21.406 -16.922 1.162 1 69.88 123 VAL A C 1
ATOM 973 O O . VAL A 1 123 ? 21.984 -16.031 1.79 1 69.88 123 VAL A O 1
ATOM 976 N N . GLU A 1 124 ? 21.375 -16.922 -0.038 1 69.25 124 GLU A N 1
ATOM 977 C CA . GLU A 1 124 ? 22.125 -15.953 -0.832 1 69.25 124 GLU A CA 1
ATOM 978 C C . GLU A 1 124 ? 21.531 -14.547 -0.688 1 69.25 124 GLU A C 1
ATOM 980 O O . GLU A 1 124 ? 22.25 -13.555 -0.762 1 69.25 124 GLU A O 1
ATOM 985 N N . ARG A 1 125 ? 20.328 -14.383 -0.469 1 64 125 ARG A N 1
ATOM 986 C CA . ARG A 1 125 ? 19.656 -13.086 -0.391 1 64 125 ARG A CA 1
ATOM 987 C C . ARG A 1 125 ? 19.781 -12.492 1.007 1 64 125 ARG A C 1
ATOM 989 O O . ARG A 1 125 ? 19.781 -11.266 1.166 1 64 125 ARG A O 1
ATOM 996 N N . SER A 1 126 ? 19.422 -13.328 1.979 1 58.66 126 SER A N 1
ATOM 997 C CA . SER A 1 126 ? 19.312 -12.828 3.346 1 58.66 126 SER A CA 1
ATOM 998 C C . SER A 1 126 ? 20.672 -12.398 3.887 1 58.66 126 SER A C 1
ATOM 1000 O O . SER A 1 126 ? 21.688 -13.062 3.654 1 58.66 126 SER A O 1
ATOM 1002 N N . LYS A 1 127 ? 20.672 -11.117 4.184 1 52.72 127 LYS A N 1
ATOM 1003 C CA . LYS A 1 127 ? 21.812 -10.656 4.969 1 52.72 127 LYS A CA 1
ATOM 1004 C C . LYS A 1 127 ? 21.781 -11.242 6.379 1 52.72 127 LYS A C 1
ATOM 1006 O O . LYS A 1 127 ? 22.656 -10.938 7.199 1 52.72 127 LYS A O 1
ATOM 1011 N N . LEU A 1 128 ? 20.719 -11.82 6.75 1 51.41 128 LEU A N 1
ATOM 1012 C CA . LEU A 1 128 ? 20.531 -12.203 8.148 1 51.41 128 LEU A CA 1
ATOM 1013 C C . LEU A 1 128 ? 21.297 -13.484 8.461 1 51.41 128 LEU A C 1
ATOM 1015 O O . LEU A 1 128 ? 21.688 -14.219 7.555 1 51.41 128 LEU A O 1
ATOM 1019 N N . ASP A 1 129 ? 21.438 -13.719 9.875 1 52.22 129 ASP A N 1
ATOM 1020 C CA . ASP A 1 129 ? 22.078 -14.914 10.406 1 52.22 129 ASP A CA 1
ATOM 1021 C C . ASP A 1 129 ? 21.547 -16.172 9.719 1 52.22 129 ASP A C 1
ATOM 1023 O O . ASP A 1 129 ? 20.344 -16.406 9.672 1 52.22 129 ASP A O 1
ATOM 1027 N N . ARG A 1 130 ? 22.359 -16.953 9.117 1 50.38 130 ARG A N 1
ATOM 1028 C CA . ARG A 1 130 ? 22.219 -18.078 8.195 1 50.38 130 ARG A CA 1
ATOM 1029 C C . ARG A 1 130 ? 21.266 -19.125 8.758 1 50.38 130 ARG A C 1
ATOM 1031 O O . ARG A 1 130 ? 20.375 -19.609 8.047 1 50.38 130 ARG A O 1
ATOM 1038 N N . LYS A 1 131 ? 21.359 -19.469 10.016 1 53.66 131 LYS A N 1
ATOM 1039 C CA . LYS A 1 131 ? 20.672 -20.641 10.562 1 53.66 131 LYS A CA 1
ATOM 1040 C C . LYS A 1 131 ? 19.188 -20.375 10.75 1 53.66 131 LYS A C 1
ATOM 1042 O O . LYS A 1 131 ? 18.344 -21.188 10.367 1 53.66 131 LYS A O 1
ATOM 1047 N N . THR A 1 132 ? 18.797 -19.312 11.43 1 54.19 132 THR A N 1
ATOM 1048 C CA . THR A 1 132 ? 17.406 -18.953 11.711 1 54.19 132 THR A CA 1
ATOM 1049 C C . THR A 1 132 ? 16.641 -18.734 10.406 1 54.19 132 THR A C 1
ATOM 1051 O O . THR A 1 132 ? 15.477 -19.125 10.289 1 54.19 132 THR A O 1
ATOM 1054 N N . ASN A 1 133 ? 17.375 -18.344 9.484 1 64.38 133 ASN A N 1
ATOM 1055 C CA . ASN A 1 133 ? 16.75 -18.078 8.188 1 64.38 133 ASN A CA 1
ATOM 1056 C C . ASN A 1 133 ? 16.453 -19.375 7.434 1 64.38 133 ASN A C 1
ATOM 1058 O O . ASN A 1 133 ? 15.367 -19.516 6.855 1 64.38 133 ASN A O 1
ATOM 1062 N N . ILE A 1 134 ? 17.297 -20.297 7.781 1 70.69 134 ILE A N 1
ATOM 1063 C CA . ILE A 1 134 ? 17.156 -21.547 7.059 1 70.69 134 ILE A CA 1
ATOM 1064 C C . ILE A 1 134 ? 15.945 -22.312 7.586 1 70.69 134 ILE A C 1
ATOM 1066 O O . ILE A 1 134 ? 15.148 -22.844 6.805 1 70.69 134 ILE A O 1
ATOM 1070 N N . GLU A 1 135 ? 15.812 -22.406 8.883 1 73.94 135 GLU A N 1
ATOM 1071 C CA . GLU A 1 135 ? 14.688 -23.125 9.484 1 73.94 135 GLU A CA 1
ATOM 1072 C C . GLU A 1 135 ? 13.352 -22.5 9.078 1 73.94 135 GLU A C 1
ATOM 1074 O O . GLU A 1 135 ? 12.391 -23.203 8.797 1 73.94 135 GLU A O 1
ATOM 1079 N N . LEU A 1 136 ? 13.336 -21.25 9.086 1 71.81 136 LEU A N 1
ATOM 1080 C CA . LEU A 1 136 ? 12.117 -20.547 8.703 1 71.81 136 LEU A CA 1
ATOM 1081 C C . LEU A 1 136 ? 11.766 -20.828 7.25 1 71.81 136 LEU A C 1
ATOM 1083 O O . LEU A 1 136 ? 10.609 -21.109 6.926 1 71.81 136 LEU A O 1
ATOM 1087 N N . VAL A 1 137 ? 12.812 -20.844 6.512 1 76.44 137 VAL A N 1
ATOM 1088 C CA . VAL A 1 137 ? 12.594 -21.094 5.09 1 76.44 137 VAL A CA 1
ATOM 1089 C C . VAL A 1 137 ? 12.141 -22.531 4.879 1 76.44 137 VAL A C 1
ATOM 1091 O O . VAL A 1 137 ? 11.234 -22.797 4.09 1 76.44 137 VAL A O 1
ATOM 1094 N N . GLU A 1 138 ? 12.75 -23.391 5.617 1 79 138 GLU A N 1
ATOM 1095 C CA . GLU A 1 138 ? 12.391 -24.797 5.508 1 79 138 GLU A CA 1
ATOM 1096 C C . GLU A 1 138 ? 10.945 -25.031 5.938 1 79 138 GLU A C 1
ATOM 1098 O O . GLU A 1 138 ? 10.203 -25.766 5.277 1 79 138 GLU A O 1
ATOM 1103 N N . THR A 1 139 ? 10.617 -24.453 6.949 1 77.06 139 THR A N 1
ATOM 1104 C CA . THR A 1 139 ? 9.258 -24.578 7.457 1 77.06 139 THR A CA 1
ATOM 1105 C C . THR A 1 139 ? 8.25 -24.031 6.449 1 77.06 139 THR A C 1
ATOM 1107 O O . THR A 1 139 ? 7.234 -24.672 6.164 1 77.06 139 THR A O 1
ATOM 1110 N N . MET A 1 140 ? 8.562 -23 5.883 1 79 140 MET A N 1
ATOM 1111 C CA . MET A 1 140 ? 7.676 -22.391 4.898 1 79 140 MET A CA 1
ATOM 1112 C C . MET A 1 140 ? 7.621 -23.219 3.623 1 79 140 MET A C 1
ATOM 1114 O O . MET A 1 140 ? 6.562 -23.359 3.01 1 79 140 MET A O 1
ATOM 1118 N N . TRP A 1 141 ? 8.766 -23.734 3.295 1 83.38 141 TRP A N 1
ATOM 1119 C CA . TRP A 1 141 ? 8.82 -24.609 2.127 1 83.38 141 TRP A CA 1
ATOM 1120 C C . TRP A 1 141 ? 7.93 -25.828 2.322 1 83.38 141 TRP A C 1
ATOM 1122 O O . TRP A 1 141 ? 7.164 -26.188 1.427 1 83.38 141 TRP A O 1
ATOM 1132 N N . GLU A 1 142 ? 7.945 -26.359 3.506 1 83.62 142 GLU A N 1
ATOM 1133 C CA . GLU A 1 142 ? 7.145 -27.547 3.805 1 83.62 142 GLU A CA 1
ATOM 1134 C C . GLU A 1 142 ? 5.652 -27.234 3.756 1 83.62 142 GLU A C 1
ATOM 1136 O O . GLU A 1 142 ? 4.848 -28.078 3.367 1 83.62 142 GLU A O 1
ATOM 1141 N N . GLN A 1 143 ? 5.375 -26.062 4.086 1 80.38 143 GLN A N 1
ATOM 1142 C CA . GLN A 1 143 ? 3.979 -25.641 4.047 1 80.38 143 GLN A CA 1
ATOM 1143 C C . GLN A 1 143 ? 3.455 -25.594 2.615 1 80.38 143 GLN A C 1
ATOM 1145 O O . GLN A 1 143 ? 2.275 -25.859 2.371 1 80.38 143 GLN A O 1
ATOM 1150 N N . PHE A 1 144 ? 4.355 -25.328 1.726 1 87.94 144 PHE A N 1
ATOM 1151 C CA . PHE A 1 144 ? 3.945 -25.234 0.329 1 87.94 144 PHE A CA 1
ATOM 1152 C C . PHE A 1 144 ? 4.086 -26.578 -0.372 1 87.94 144 PHE A C 1
ATOM 1154 O O . PHE A 1 144 ? 3.928 -26.672 -1.592 1 87.94 144 PHE A O 1
ATOM 1161 N N . CYS A 1 145 ? 4.359 -27.641 0.372 1 84 145 CYS A N 1
ATOM 1162 C CA . CYS A 1 145 ? 4.441 -28.984 -0.185 1 84 145 CYS A CA 1
ATOM 1163 C C . CYS A 1 145 ? 3.137 -29.75 0.02 1 84 145 CYS A C 1
ATOM 1165 O O . CYS A 1 145 ? 2.898 -30.766 -0.626 1 84 145 CYS A O 1
ATOM 1167 N N . ASN A 1 146 ? 2.258 -29.328 0.857 1 82.38 146 ASN A N 1
ATOM 1168 C CA . ASN A 1 146 ? 0.964 -29.969 1.104 1 82.38 146 ASN A CA 1
ATOM 1169 C C . ASN A 1 146 ? -0.19 -29.031 0.752 1 82.38 146 ASN A C 1
ATOM 1171 O O . ASN A 1 146 ? -0.906 -28.562 1.639 1 82.38 146 ASN A O 1
ATOM 1175 N N . LEU A 1 147 ? -0.477 -28.953 -0.559 1 89 147 LEU A N 1
ATOM 1176 C CA . LEU A 1 147 ? -1.359 -27.875 -1.018 1 89 147 LEU A CA 1
ATOM 1177 C C . LEU A 1 147 ? -2.742 -28.422 -1.355 1 89 147 LEU A C 1
ATOM 1179 O O . LEU A 1 147 ? -3.65 -27.656 -1.696 1 89 147 LEU A O 1
ATOM 1183 N N . GLY A 1 148 ? -2.893 -29.766 -1.277 1 88.56 148 GLY A N 1
ATOM 1184 C CA . GLY A 1 148 ? -4.188 -30.359 -1.579 1 88.56 148 GLY A CA 1
ATOM 1185 C C . GLY A 1 148 ? -4.652 -30.078 -2.996 1 88.56 148 GLY A C 1
ATOM 1186 O O . GLY A 1 148 ? -3.938 -30.375 -3.957 1 88.56 148 GLY A O 1
ATOM 1187 N N . ILE A 1 149 ? -5.805 -29.5 -3.166 1 89.06 149 ILE A N 1
ATOM 1188 C CA . ILE A 1 149 ? -6.41 -29.266 -4.473 1 89.06 149 ILE A CA 1
ATOM 1189 C C . ILE A 1 149 ? -5.594 -28.234 -5.25 1 89.06 149 ILE A C 1
ATOM 1191 O O . ILE A 1 149 ? -5.688 -28.156 -6.477 1 89.06 149 ILE A O 1
ATOM 1195 N N . TYR A 1 150 ? -4.746 -27.469 -4.59 1 93.44 150 TYR A N 1
ATOM 1196 C CA . TYR A 1 150 ? -4.027 -26.375 -5.246 1 93.44 150 TYR A CA 1
ATOM 1197 C C . TYR A 1 150 ? -2.703 -26.859 -5.816 1 93.44 150 TYR A C 1
ATOM 1199 O O . TYR A 1 150 ? -1.935 -26.078 -6.375 1 93.44 150 TYR A O 1
ATOM 1207 N N . GLU A 1 151 ? -2.424 -28.172 -5.723 1 93.12 151 GLU A N 1
ATOM 1208 C CA . GLU A 1 151 ? -1.24 -28.719 -6.375 1 93.12 151 GLU A CA 1
ATOM 1209 C C . GLU A 1 151 ? -1.273 -28.469 -7.879 1 93.12 151 GLU A C 1
ATOM 1211 O O . GLU A 1 151 ? -0.23 -28.266 -8.508 1 93.12 151 GLU A O 1
ATOM 1216 N N . SER A 1 152 ? -2.441 -28.422 -8.414 1 93.69 152 SER A N 1
ATOM 1217 C CA . SER A 1 152 ? -2.586 -28.172 -9.844 1 93.69 152 SER A CA 1
ATOM 1218 C C . SER A 1 152 ? -2.203 -26.75 -10.211 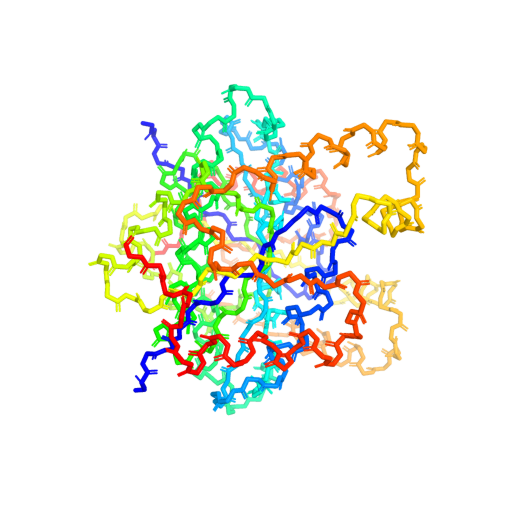1 93.69 152 SER A C 1
ATOM 1220 O O . SER A 1 152 ? -1.962 -26.438 -11.383 1 93.69 152 SER A O 1
ATOM 1222 N N . ASN A 1 153 ? -2.15 -25.859 -9.273 1 96 153 ASN A N 1
ATOM 1223 C CA . ASN A 1 153 ? -1.797 -24.453 -9.492 1 96 153 ASN A CA 1
ATOM 1224 C C . ASN A 1 153 ? -0.286 -24.25 -9.453 1 96 153 ASN A C 1
ATOM 1226 O O . ASN A 1 153 ? 0.201 -23.141 -9.734 1 96 153 ASN A O 1
ATOM 1230 N N . VAL A 1 154 ? 0.464 -25.266 -9.164 1 95.88 154 VAL A N 1
ATOM 1231 C CA . VAL A 1 154 ? 1.896 -25.141 -8.906 1 95.88 154 VAL A CA 1
ATOM 1232 C C . VAL A 1 154 ? 2.656 -25.109 -10.234 1 95.88 154 VAL A C 1
ATOM 1234 O O . VAL A 1 154 ? 2.33 -25.859 -11.164 1 95.88 154 VAL A O 1
ATOM 1237 N N . ILE A 1 155 ? 3.582 -24.266 -10.344 1 96.19 155 ILE A N 1
ATOM 1238 C CA . ILE A 1 155 ? 4.625 -24.281 -11.367 1 96.19 155 ILE A CA 1
ATOM 1239 C C . ILE A 1 155 ? 5.957 -24.672 -10.742 1 96.19 155 ILE A C 1
ATOM 1241 O O . ILE A 1 155 ? 6.473 -23.969 -9.867 1 96.19 155 ILE A O 1
ATOM 1245 N N . ASP A 1 156 ? 6.43 -25.781 -11.102 1 94.88 156 ASP A N 1
ATOM 1246 C CA . ASP A 1 156 ? 7.746 -26.203 -10.641 1 94.88 156 ASP A CA 1
ATOM 1247 C C . ASP A 1 156 ? 8.852 -25.438 -11.352 1 94.88 156 ASP A C 1
ATOM 1249 O O . ASP A 1 156 ? 9.086 -25.625 -12.547 1 94.88 156 ASP A O 1
ATOM 1253 N N . THR A 1 157 ? 9.523 -24.609 -10.617 1 93.75 157 THR A N 1
ATOM 1254 C CA . THR A 1 157 ? 10.5 -23.688 -11.219 1 93.75 157 THR A CA 1
ATOM 1255 C C . THR A 1 157 ? 11.922 -24.172 -10.953 1 93.75 157 THR A C 1
ATOM 1257 O O . THR A 1 157 ? 12.875 -23.406 -11.125 1 93.75 157 THR A O 1
ATOM 1260 N N . THR A 1 158 ? 12.102 -25.359 -10.477 1 91.94 158 THR A N 1
ATOM 1261 C CA . THR A 1 158 ? 13.398 -25.875 -10.078 1 91.94 158 THR A CA 1
ATOM 1262 C C . THR A 1 158 ? 14.422 -25.688 -11.195 1 91.94 158 THR A C 1
ATOM 1264 O O . THR A 1 158 ? 15.547 -25.25 -10.945 1 91.94 158 THR A O 1
ATOM 1267 N N . THR A 1 159 ? 14.055 -25.922 -12.43 1 91.75 159 THR A N 1
ATOM 1268 C CA . THR A 1 159 ? 15.008 -25.859 -13.531 1 91.75 159 THR A CA 1
ATOM 1269 C C . THR A 1 159 ? 14.641 -24.734 -14.492 1 91.75 159 THR A C 1
ATOM 1271 O O . THR A 1 159 ? 15.188 -24.641 -15.602 1 91.75 159 THR A O 1
ATOM 1274 N N . TYR A 1 160 ? 13.672 -23.938 -14.125 1 93.38 160 TYR A N 1
ATOM 1275 C CA . TYR A 1 160 ? 13.195 -22.891 -15.008 1 93.38 160 TYR A CA 1
ATOM 1276 C C . TYR A 1 160 ? 14.055 -21.625 -14.875 1 93.38 160 TYR A C 1
ATOM 1278 O O . TYR A 1 160 ? 14.453 -21.266 -13.766 1 93.38 160 TYR A O 1
ATOM 1286 N N . SER A 1 161 ? 14.32 -21 -16.047 1 92.88 161 SER A N 1
ATOM 1287 C CA . SER A 1 161 ? 14.75 -19.594 -16.016 1 92.88 161 SER A CA 1
ATOM 1288 C C . SER A 1 161 ? 13.602 -18.672 -15.625 1 92.88 161 SER A C 1
ATOM 1290 O O . SER A 1 161 ? 12.445 -19.109 -15.555 1 92.88 161 SER A O 1
ATOM 1292 N N . ILE A 1 162 ? 13.93 -17.484 -15.406 1 92.12 162 ILE A N 1
ATOM 1293 C CA . ILE A 1 162 ? 12.906 -16.5 -15.078 1 92.12 162 ILE A CA 1
ATOM 1294 C C . ILE A 1 162 ? 11.914 -16.375 -16.234 1 92.12 162 ILE A C 1
ATOM 1296 O O . ILE A 1 162 ? 10.703 -16.359 -16.016 1 92.12 162 ILE A O 1
ATOM 1300 N N . GLN A 1 163 ? 12.461 -16.391 -17.438 1 94.5 163 GLN A N 1
ATOM 1301 C CA . GLN A 1 163 ? 11.609 -16.219 -18.609 1 94.5 163 GLN A CA 1
ATOM 1302 C C . GLN A 1 163 ? 10.703 -17.422 -18.812 1 94.5 163 GLN A C 1
ATOM 1304 O O . GLN A 1 163 ? 9.539 -17.281 -19.188 1 94.5 163 GLN A O 1
ATOM 1309 N N . GLU A 1 164 ? 11.25 -18.594 -18.484 1 96.44 164 GLU A N 1
ATOM 1310 C CA . GLU A 1 164 ? 10.422 -19.781 -18.578 1 96.44 164 GLU A CA 1
ATOM 1311 C C . GLU A 1 164 ? 9.32 -19.766 -17.531 1 96.44 164 GLU A C 1
ATOM 1313 O O . GLU A 1 164 ? 8.195 -20.188 -17.797 1 96.44 164 GLU A O 1
ATOM 1318 N N . THR A 1 165 ? 9.68 -19.312 -16.391 1 96.38 165 THR A N 1
ATOM 1319 C CA . THR A 1 165 ? 8.695 -19.203 -15.32 1 96.38 165 THR A CA 1
ATOM 1320 C C . THR A 1 165 ? 7.586 -18.219 -15.703 1 96.38 165 THR A C 1
ATOM 1322 O O . THR A 1 165 ? 6.402 -18.531 -15.539 1 96.38 165 THR A O 1
ATOM 1325 N N . VAL A 1 166 ? 7.957 -17.094 -16.266 1 97.31 166 VAL A N 1
ATOM 1326 C CA . VAL A 1 166 ? 7 -16.062 -16.688 1 97.31 166 VAL A CA 1
ATOM 1327 C C . VAL A 1 166 ? 6.062 -16.641 -17.734 1 97.31 166 VAL A C 1
ATOM 1329 O O . VAL A 1 166 ? 4.844 -16.469 -17.656 1 97.31 166 VAL A O 1
ATOM 1332 N N . SER A 1 167 ? 6.652 -17.359 -18.672 1 97.44 167 SER A N 1
ATOM 1333 C CA . SER A 1 167 ? 5.852 -17.969 -19.734 1 97.44 167 SER A CA 1
ATOM 1334 C C . SER A 1 167 ? 4.852 -18.969 -19.156 1 97.44 167 SER A C 1
ATOM 1336 O O . SER A 1 167 ? 3.699 -19.016 -19.578 1 97.44 167 SER A O 1
ATOM 1338 N N . ALA A 1 168 ? 5.34 -19.719 -18.219 1 97.31 168 ALA A N 1
ATOM 1339 C CA . ALA A 1 168 ? 4.465 -20.703 -17.578 1 97.31 168 ALA A CA 1
ATOM 1340 C C . ALA A 1 168 ? 3.32 -20.031 -16.844 1 97.31 168 ALA A C 1
ATOM 1342 O O . ALA A 1 168 ? 2.18 -20.5 -16.875 1 97.31 168 ALA A O 1
ATOM 1343 N N . VAL A 1 169 ? 3.59 -18.938 -16.172 1 97.69 169 VAL A N 1
ATOM 1344 C CA . VAL A 1 169 ? 2.574 -18.156 -15.469 1 97.69 169 VAL A CA 1
ATOM 1345 C C . VAL A 1 169 ? 1.548 -17.625 -16.453 1 97.69 169 VAL A C 1
ATOM 1347 O O . VAL A 1 169 ? 0.34 -17.75 -16.25 1 97.69 169 VAL A O 1
ATOM 1350 N N . GLN A 1 170 ? 2.037 -17.062 -17.516 1 97.5 170 GLN A N 1
ATOM 1351 C CA . GLN A 1 170 ? 1.158 -16.5 -18.531 1 97.5 170 GLN A CA 1
ATOM 1352 C C . GLN A 1 170 ? 0.253 -17.562 -19.141 1 97.5 170 GLN A C 1
ATOM 1354 O O . GLN A 1 170 ? -0.915 -17.297 -19.438 1 97.5 170 GLN A O 1
ATOM 1359 N N . GLU A 1 171 ? 0.831 -18.703 -19.328 1 97.06 171 GLU A N 1
ATOM 1360 C CA . GLU A 1 171 ? 0.04 -19.812 -19.859 1 97.06 171 GLU A CA 1
ATOM 1361 C C . GLU A 1 171 ? -1.081 -20.203 -18.891 1 97.06 171 GLU A C 1
ATOM 1363 O O . GLU A 1 171 ? -2.211 -20.453 -19.312 1 97.06 171 GLU A O 1
ATOM 1368 N N . LYS A 1 172 ? -0.773 -20.281 -17.625 1 96.81 172 LYS A N 1
ATOM 1369 C CA . LYS A 1 172 ? -1.791 -20.609 -16.641 1 96.81 172 LYS A CA 1
ATOM 1370 C C . LYS A 1 172 ? -2.9 -19.562 -16.609 1 96.81 172 LYS A C 1
ATOM 1372 O O . LYS A 1 172 ? -4.074 -19.891 -16.422 1 96.81 172 LYS A O 1
ATOM 1377 N N . ILE A 1 173 ? -2.529 -18.312 -16.766 1 96.44 173 ILE A N 1
ATOM 1378 C CA . ILE A 1 173 ? -3.504 -17.234 -16.781 1 96.44 173 ILE A CA 1
ATOM 1379 C C . ILE A 1 173 ? -4.402 -17.375 -18.016 1 96.44 173 ILE A C 1
ATOM 1381 O O . ILE A 1 173 ? -5.629 -17.344 -17.906 1 96.44 173 ILE A O 1
ATOM 1385 N N . ALA A 1 174 ? -3.797 -17.562 -19.156 1 96.12 174 ALA A N 1
ATOM 1386 C CA . ALA A 1 174 ? -4.52 -17.625 -20.422 1 96.12 174 ALA A CA 1
ATOM 1387 C C . ALA A 1 174 ? -5.488 -18.812 -20.453 1 96.12 174 ALA A C 1
ATOM 1389 O O . ALA A 1 174 ? -6.602 -18.688 -20.969 1 96.12 174 ALA A O 1
ATOM 1390 N N . SER A 1 175 ? -5.051 -19.906 -19.922 1 96.12 175 SER A N 1
ATOM 1391 C CA . SER A 1 175 ? -5.875 -21.109 -19.938 1 96.12 175 SER A CA 1
ATOM 1392 C C . SER A 1 175 ? -6.891 -21.094 -18.797 1 96.12 175 SER A C 1
ATOM 1394 O O . SER A 1 175 ? -7.773 -21.953 -18.734 1 96.12 175 SER A O 1
ATOM 1396 N N . ARG A 1 176 ? -6.715 -20.172 -17.859 1 95.44 176 ARG A N 1
ATOM 1397 C CA . ARG A 1 176 ? -7.578 -20.047 -16.688 1 95.44 176 ARG A CA 1
ATOM 1398 C C . ARG A 1 176 ? -7.484 -21.281 -15.797 1 95.44 176 ARG A C 1
ATOM 1400 O O . ARG A 1 176 ? -8.461 -21.656 -15.141 1 95.44 176 ARG A O 1
ATOM 1407 N N . ALA A 1 177 ? -6.32 -21.906 -15.82 1 94.81 177 ALA A N 1
ATOM 1408 C CA . ALA A 1 177 ? -6.117 -23.188 -15.133 1 94.81 177 ALA A CA 1
ATOM 1409 C C . ALA A 1 177 ? -5.93 -22.969 -13.633 1 94.81 177 ALA A C 1
ATOM 1411 O O . ALA A 1 177 ? -6.016 -23.922 -12.852 1 94.81 177 ALA A O 1
ATOM 1412 N N . ALA A 1 178 ? -5.695 -21.688 -13.242 1 95.56 178 ALA A N 1
ATOM 1413 C CA . ALA A 1 178 ? -5.406 -21.422 -11.836 1 95.56 178 ALA A CA 1
ATOM 1414 C C . ALA A 1 178 ? -6.406 -20.422 -11.25 1 95.56 178 ALA A C 1
ATOM 1416 O O . ALA A 1 178 ? -6.07 -19.656 -10.336 1 95.56 178 ALA A O 1
ATOM 1417 N N . LEU A 1 179 ? -7.562 -20.422 -11.742 1 95.88 179 LEU A N 1
ATOM 1418 C CA . LEU A 1 179 ? -8.609 -19.562 -11.211 1 95.88 179 LEU A CA 1
ATOM 1419 C C . LEU A 1 179 ? -9.008 -20 -9.805 1 95.88 179 LEU A C 1
ATOM 1421 O O . LEU A 1 179 ? -9.203 -21.188 -9.547 1 95.88 179 LEU A O 1
ATOM 1425 N N . LEU A 1 180 ? -8.992 -19.047 -9.008 1 94.12 180 LEU A N 1
ATOM 1426 C CA . LEU A 1 180 ? -9.547 -19.312 -7.684 1 94.12 180 LEU A CA 1
ATOM 1427 C C . LEU A 1 180 ? -11.062 -19.422 -7.738 1 94.12 180 LEU A C 1
ATOM 1429 O O . LEU A 1 180 ? -11.719 -18.703 -8.484 1 94.12 180 LEU A O 1
ATOM 1433 N N . SER A 1 181 ? -11.641 -20.453 -7.02 1 87.88 181 SER A N 1
ATOM 1434 C CA . SER A 1 181 ? -13.086 -20.656 -6.984 1 87.88 181 SER A CA 1
ATOM 1435 C C . SER A 1 181 ? -13.625 -20.578 -5.559 1 87.88 181 SER A C 1
ATOM 1437 O O . SER A 1 181 ? -12.883 -20.828 -4.602 1 87.88 181 SER A O 1
ATOM 1439 N N . MET B 1 1 ? -15.219 -3.234 17.578 1 59.56 1 MET B N 1
ATOM 1440 C CA . MET B 1 1 ? -14.039 -2.381 17.672 1 59.56 1 MET B CA 1
ATOM 1441 C C . MET B 1 1 ? -14.344 -0.979 17.156 1 59.56 1 MET B C 1
ATOM 1443 O O . MET B 1 1 ? -15.133 -0.811 16.219 1 59.56 1 MET B O 1
ATOM 1447 N N . ASN B 1 2 ? -14.023 0.073 17.969 1 83.69 2 ASN B N 1
ATOM 1448 C CA . ASN B 1 2 ? -14.367 1.435 17.578 1 83.69 2 ASN B CA 1
ATOM 1449 C C . ASN B 1 2 ? -13.594 1.874 16.328 1 83.69 2 ASN B C 1
ATOM 1451 O O . ASN B 1 2 ? -12.422 1.524 16.172 1 83.69 2 ASN B O 1
ATOM 1455 N N . GLN B 1 3 ? -14.242 2.336 15.312 1 94.25 3 GLN B N 1
ATOM 1456 C CA . GLN B 1 3 ? -13.656 2.854 14.078 1 94.25 3 GLN B CA 1
ATOM 1457 C C . GLN B 1 3 ? -12.578 3.895 14.383 1 94.25 3 GLN B C 1
ATOM 1459 O O . GLN B 1 3 ? -12.781 4.785 15.211 1 94.25 3 GLN B O 1
ATOM 1464 N N . GLY B 1 4 ? -11.414 3.689 13.828 1 96.94 4 GLY B N 1
ATOM 1465 C CA . GLY B 1 4 ? -10.352 4.672 13.953 1 96.94 4 GLY B CA 1
ATOM 1466 C C . GLY B 1 4 ? -10.57 5.902 13.094 1 96.94 4 GLY B C 1
ATOM 1467 O O . GLY B 1 4 ? -11.703 6.234 12.75 1 96.94 4 GLY B O 1
ATOM 1468 N N . ARG B 1 5 ? -9.523 6.652 12.914 1 97.38 5 ARG B N 1
ATOM 1469 C CA . ARG B 1 5 ? -9.594 7.891 12.141 1 97.38 5 ARG B CA 1
ATOM 1470 C C . ARG B 1 5 ? -8.43 7.977 11.156 1 97.38 5 ARG B C 1
ATOM 1472 O O . ARG B 1 5 ? -7.52 7.152 11.188 1 97.38 5 ARG B O 1
ATOM 1479 N N . ILE B 1 6 ? -8.539 8.891 10.195 1 98.38 6 ILE B N 1
ATOM 1480 C CA . ILE B 1 6 ? -7.535 9.141 9.172 1 98.38 6 ILE B CA 1
ATOM 1481 C C . ILE B 1 6 ? -6.945 10.539 9.344 1 98.38 6 ILE B C 1
ATOM 1483 O O . ILE B 1 6 ? -7.684 11.523 9.391 1 98.38 6 ILE B O 1
ATOM 1487 N N . ILE B 1 7 ? -5.656 10.609 9.531 1 98.31 7 ILE B N 1
ATOM 1488 C CA . ILE B 1 7 ? -4.934 11.867 9.703 1 98.31 7 ILE B CA 1
ATOM 1489 C C . ILE B 1 7 ? -4.031 12.109 8.5 1 98.31 7 ILE B C 1
ATOM 1491 O O . ILE B 1 7 ? -3.027 11.414 8.312 1 98.31 7 ILE B O 1
ATOM 1495 N N . VAL B 1 8 ? -4.375 13.078 7.719 1 97.69 8 VAL B N 1
ATOM 1496 C CA . VAL B 1 8 ? -3.543 13.461 6.582 1 97.69 8 VAL B CA 1
ATOM 1497 C C . VAL B 1 8 ? -2.543 14.531 7.016 1 97.69 8 VAL B C 1
ATOM 1499 O O . VAL B 1 8 ? -2.936 15.602 7.484 1 97.69 8 VAL B O 1
ATOM 1502 N N . ILE B 1 9 ? -1.303 14.234 6.91 1 96.69 9 ILE B N 1
ATOM 1503 C CA . ILE B 1 9 ? -0.219 15.18 7.129 1 96.69 9 ILE B CA 1
ATOM 1504 C C . ILE B 1 9 ? 0.468 15.492 5.805 1 96.69 9 ILE B C 1
ATOM 1506 O O . ILE B 1 9 ? 1.11 14.625 5.211 1 96.69 9 ILE B O 1
ATOM 1510 N N . THR B 1 10 ? 0.242 16.719 5.344 1 95.75 10 THR B N 1
ATOM 1511 C CA . THR B 1 10 ? 0.716 17.094 4.016 1 95.75 10 THR B CA 1
ATOM 1512 C C . THR B 1 10 ? 1.528 18.391 4.074 1 95.75 10 THR B C 1
ATOM 1514 O O . THR B 1 10 ? 1.702 18.969 5.145 1 95.75 10 THR B O 1
ATOM 1517 N N . GLY B 1 11 ? 2.1 18.766 2.947 1 91.25 11 GLY B N 1
ATOM 1518 C CA . GLY B 1 11 ? 2.98 19.906 2.785 1 91.25 11 GLY B CA 1
ATOM 1519 C C . GLY B 1 11 ? 4.004 19.734 1.678 1 91.25 11 GLY B C 1
ATOM 1520 O O . GLY B 1 11 ? 4.105 18.641 1.099 1 91.25 11 GLY B O 1
ATOM 1521 N N . ALA B 1 12 ? 4.699 20.766 1.381 1 85.62 12 ALA B N 1
ATOM 1522 C CA . ALA B 1 12 ? 5.715 20.734 0.33 1 85.62 12 ALA B CA 1
ATOM 1523 C C . ALA B 1 12 ? 6.871 19.812 0.719 1 85.62 12 ALA B C 1
ATOM 1525 O O . ALA B 1 12 ? 7.059 19.516 1.898 1 85.62 12 ALA B O 1
ATOM 1526 N N . PRO B 1 13 ? 7.551 19.297 -0.344 1 82.06 13 PRO B N 1
ATOM 1527 C CA . PRO B 1 13 ? 8.758 18.547 -0.013 1 82.06 13 PRO B CA 1
ATOM 1528 C C . PRO B 1 13 ? 9.719 19.328 0.884 1 82.06 13 PRO B C 1
ATOM 1530 O O . PRO B 1 13 ? 9.867 20.531 0.722 1 82.06 13 PRO B O 1
ATOM 1533 N N . GLY B 1 14 ? 10.258 18.656 1.874 1 79.31 14 GLY B N 1
ATOM 1534 C CA . GLY B 1 14 ? 11.227 19.312 2.738 1 79.31 14 GLY B CA 1
ATOM 1535 C C . GLY B 1 14 ? 10.617 19.828 4.031 1 79.31 14 GLY B C 1
ATOM 1536 O O . GLY B 1 14 ? 11.328 20.375 4.883 1 79.31 14 GLY B O 1
ATOM 1537 N N . THR B 1 15 ? 9.359 19.625 4.219 1 84.94 15 THR B N 1
ATOM 1538 C CA . THR B 1 15 ? 8.703 20.172 5.402 1 84.94 15 THR B CA 1
ATOM 1539 C C . THR B 1 15 ? 8.711 19.156 6.539 1 84.94 15 THR B C 1
ATOM 1541 O O . THR B 1 15 ? 8.211 19.422 7.633 1 84.94 15 THR B O 1
ATOM 1544 N N . GLY B 1 16 ? 9.219 17.922 6.309 1 84.25 16 GLY B N 1
ATOM 1545 C CA . GLY B 1 16 ? 9.32 16.922 7.355 1 84.25 16 GLY B CA 1
ATOM 1546 C C . GLY B 1 16 ? 8.07 16.078 7.5 1 84.25 16 GLY B C 1
ATOM 1547 O O . GLY B 1 16 ? 7.793 15.547 8.578 1 84.25 16 GLY B O 1
ATOM 1548 N N . LYS B 1 17 ? 7.281 15.961 6.512 1 89.44 17 LYS B N 1
ATOM 1549 C CA . LYS B 1 17 ? 6.016 15.234 6.543 1 89.44 17 LYS B CA 1
ATOM 1550 C C . LYS B 1 17 ? 6.219 13.805 7.031 1 89.44 17 LYS B C 1
ATOM 1552 O O . LYS B 1 17 ? 5.559 13.367 7.977 1 89.44 17 LYS B O 1
ATOM 1557 N N . THR B 1 18 ? 7.164 13.109 6.375 1 90.12 18 THR B N 1
ATOM 1558 C CA . THR B 1 18 ? 7.348 11.695 6.656 1 90.12 18 THR B CA 1
ATOM 1559 C C . THR B 1 18 ? 7.824 11.477 8.086 1 90.12 18 THR B C 1
ATOM 1561 O O . THR B 1 18 ? 7.309 10.617 8.797 1 90.12 18 THR B O 1
ATOM 1564 N N . THR B 1 19 ? 8.75 12.289 8.539 1 90.25 19 THR B N 1
ATOM 1565 C CA . THR B 1 19 ? 9.266 12.195 9.906 1 90.25 19 THR B CA 1
ATOM 1566 C C . THR B 1 19 ? 8.172 12.5 10.922 1 90.25 19 THR B C 1
ATOM 1568 O O . THR B 1 19 ? 7.992 11.758 11.891 1 90.25 19 THR B O 1
ATOM 1571 N N . THR B 1 20 ? 7.508 13.562 10.688 1 95.44 20 THR B N 1
ATOM 1572 C CA . THR B 1 20 ? 6.426 13.961 11.586 1 95.44 20 THR B CA 1
ATOM 1573 C C . THR B 1 20 ? 5.328 12.898 11.609 1 95.44 20 THR B C 1
ATOM 1575 O O . THR B 1 20 ? 4.863 12.5 12.672 1 95.44 20 THR B O 1
ATOM 1578 N N . ALA B 1 21 ? 4.918 12.438 10.461 1 96.44 21 ALA B N 1
ATOM 1579 C CA . ALA B 1 21 ? 3.865 11.438 10.359 1 96.44 21 ALA B CA 1
ATOM 1580 C C . ALA B 1 21 ? 4.242 10.164 11.117 1 96.44 21 ALA B C 1
ATOM 1582 O O . ALA B 1 21 ? 3.41 9.586 11.82 1 96.44 21 ALA B O 1
ATOM 1583 N N . SER B 1 22 ? 5.453 9.773 10.945 1 96.38 22 SER B N 1
ATOM 1584 C CA . SER B 1 22 ? 5.934 8.578 11.633 1 96.38 22 SER B CA 1
ATOM 1585 C C . SER B 1 22 ? 5.863 8.742 13.148 1 96.38 22 SER B C 1
ATOM 1587 O O . SER B 1 22 ? 5.402 7.848 13.859 1 96.38 22 SER B O 1
ATOM 1589 N N . ALA B 1 23 ? 6.305 9.883 13.625 1 96.69 23 ALA B N 1
ATOM 1590 C CA . ALA B 1 23 ? 6.281 10.164 15.055 1 96.69 23 ALA B CA 1
ATOM 1591 C C . ALA B 1 23 ? 4.848 10.234 15.578 1 96.69 23 ALA B C 1
ATOM 1593 O O . ALA B 1 23 ? 4.539 9.703 16.641 1 96.69 23 ALA B O 1
ATOM 1594 N N . VAL B 1 24 ? 4.004 10.867 14.812 1 97.62 24 VAL B N 1
ATOM 1595 C CA . VAL B 1 24 ? 2.602 10.977 15.195 1 97.62 24 VAL B CA 1
ATOM 1596 C C . VAL B 1 24 ? 1.975 9.586 15.273 1 97.62 24 VAL B C 1
ATOM 1598 O O . VAL B 1 24 ? 1.198 9.305 16.188 1 97.62 24 VAL B O 1
ATOM 1601 N N . ALA B 1 25 ? 2.258 8.719 14.328 1 98.12 25 ALA B N 1
ATOM 1602 C CA . ALA B 1 25 ? 1.734 7.355 14.328 1 98.12 25 ALA B CA 1
ATOM 1603 C C . ALA B 1 25 ? 2.166 6.602 15.586 1 98.12 25 ALA B C 1
ATOM 1605 O O . ALA B 1 25 ? 1.349 5.953 16.234 1 98.12 25 ALA B O 1
ATOM 1606 N N . LYS B 1 26 ? 3.408 6.754 15.93 1 97.19 26 LYS B N 1
ATOM 1607 C CA . LYS B 1 26 ? 3.963 6.055 17.094 1 97.19 26 LYS B CA 1
ATOM 1608 C C . LYS B 1 26 ? 3.359 6.578 18.391 1 97.19 26 LYS B C 1
ATOM 1610 O O . LYS B 1 26 ? 3.203 5.828 19.359 1 97.19 26 LYS B O 1
ATOM 1615 N N . GLU B 1 27 ? 3.016 7.84 18.344 1 96.88 27 GLU B N 1
ATOM 1616 C CA . GLU B 1 27 ? 2.549 8.492 19.578 1 96.88 27 GLU B CA 1
ATOM 1617 C C . GLU B 1 27 ? 1.035 8.68 19.562 1 96.88 27 GLU B C 1
ATOM 1619 O O . GLU B 1 27 ? 0.493 9.477 20.328 1 96.88 27 GLU B O 1
ATOM 1624 N N . SER B 1 28 ? 0.404 8.023 18.688 1 97.06 28 SER B N 1
ATOM 1625 C CA . SER B 1 28 ? -1.049 8.125 18.609 1 97.06 28 SER B CA 1
ATOM 1626 C C . SER B 1 28 ? -1.705 7.895 19.969 1 97.06 28 SER B C 1
ATOM 1628 O O . SER B 1 28 ? -1.221 7.094 20.766 1 97.06 28 SER B O 1
ATOM 1630 N N . ASP B 1 29 ? -2.84 8.523 20.203 1 95.94 29 ASP B N 1
ATOM 1631 C CA . ASP B 1 29 ? -3.596 8.289 21.438 1 95.94 29 ASP B CA 1
ATOM 1632 C C . ASP B 1 29 ? -4.512 7.074 21.281 1 95.94 29 ASP B C 1
ATOM 1634 O O . ASP B 1 29 ? -5.16 6.664 22.25 1 95.94 29 ASP B O 1
ATOM 1638 N N . LEU B 1 30 ? -4.625 6.508 20.109 1 96.25 30 LEU B N 1
ATOM 1639 C CA . LEU B 1 30 ? -5.316 5.234 19.922 1 96.25 30 LEU B CA 1
ATOM 1640 C C . LEU B 1 30 ? -4.379 4.062 20.203 1 96.25 30 LEU B C 1
ATOM 1642 O O . LEU B 1 30 ? -3.158 4.227 20.203 1 96.25 30 LEU B O 1
ATOM 1646 N N . GLU B 1 31 ? -4.957 2.854 20.359 1 96.19 31 GLU B N 1
ATOM 1647 C CA . GLU B 1 31 ? -4.188 1.668 20.719 1 96.19 31 GLU B CA 1
ATOM 1648 C C . GLU B 1 31 ? -3.354 1.164 19.547 1 96.19 31 GLU B C 1
ATOM 1650 O O . GLU B 1 31 ? -2.279 0.594 19.75 1 96.19 31 GLU B O 1
ATOM 1655 N N . LYS B 1 32 ? -3.869 1.301 18.391 1 97.44 32 LYS B N 1
ATOM 1656 C CA . LYS B 1 32 ? -3.201 0.825 17.188 1 97.44 32 LYS B CA 1
ATOM 1657 C C . LYS B 1 32 ? -3.141 1.92 16.125 1 97.44 32 LYS B C 1
ATOM 1659 O O . LYS B 1 32 ? -4.07 2.717 15.992 1 97.44 32 LYS B O 1
ATOM 1664 N N . SER B 1 33 ? -2.057 1.973 15.391 1 98.5 33 SER B N 1
ATOM 1665 C CA . SER B 1 33 ? -1.917 2.943 14.312 1 98.5 33 SER B CA 1
ATOM 1666 C C . SER B 1 33 ? -1.182 2.34 13.117 1 98.5 33 SER B C 1
ATOM 1668 O O . SER B 1 33 ? -0.508 1.315 13.25 1 98.5 33 SER B O 1
ATOM 1670 N N . VAL B 1 34 ? -1.427 2.918 11.977 1 98.56 34 VAL B N 1
ATOM 1671 C CA . VAL B 1 34 ? -0.646 2.643 10.773 1 98.56 34 VAL B CA 1
ATOM 1672 C C . VAL B 1 34 ? -0.148 3.953 10.172 1 98.56 34 VAL B C 1
ATOM 1674 O O . VAL B 1 34 ? -0.779 5 10.336 1 98.56 34 VAL B O 1
ATOM 1677 N N . HIS B 1 35 ? 1.018 3.855 9.555 1 98.38 35 HIS B N 1
ATOM 1678 C CA . HIS B 1 35 ? 1.596 4.945 8.773 1 98.38 35 HIS B CA 1
ATOM 1679 C C . HIS B 1 35 ? 1.688 4.578 7.297 1 98.38 35 HIS B C 1
ATOM 1681 O O . HIS B 1 35 ? 2.5 3.734 6.914 1 98.38 35 HIS B O 1
ATOM 1687 N N . MET B 1 36 ? 0.841 5.246 6.516 1 97.88 36 MET B N 1
ATOM 1688 C CA . MET B 1 36 ? 0.759 4.941 5.09 1 97.88 36 MET B CA 1
ATOM 1689 C C . MET B 1 36 ? 1.316 6.09 4.258 1 97.88 36 MET B C 1
ATOM 1691 O O . MET B 1 36 ? 1.077 7.258 4.562 1 97.88 36 MET B O 1
ATOM 1695 N N . HIS B 1 37 ? 1.992 5.727 3.145 1 94.19 37 HIS B N 1
ATOM 1696 C CA . HIS B 1 37 ? 2.529 6.699 2.199 1 94.19 37 HIS B CA 1
ATOM 1697 C C . HIS B 1 37 ? 1.812 6.617 0.856 1 94.19 37 HIS B C 1
ATOM 1699 O O . HIS B 1 37 ? 1.801 5.562 0.216 1 94.19 37 HIS B O 1
ATOM 1705 N N . THR B 1 38 ? 1.332 7.766 0.427 1 93.31 38 THR B N 1
ATOM 1706 C CA . THR B 1 38 ? 0.573 7.762 -0.818 1 93.31 38 THR B CA 1
ATOM 1707 C C . THR B 1 38 ? 1.462 7.359 -1.992 1 93.31 38 THR B C 1
ATOM 1709 O O . THR B 1 38 ? 1.011 6.684 -2.916 1 93.31 38 THR B O 1
ATOM 1712 N N . ASP B 1 39 ? 2.729 7.684 -1.943 1 90.38 39 ASP B N 1
ATOM 1713 C CA . ASP B 1 39 ? 3.654 7.422 -3.043 1 90.38 39 ASP B CA 1
ATOM 1714 C C . ASP B 1 39 ? 3.805 5.926 -3.289 1 90.38 39 ASP B C 1
ATOM 1716 O O . ASP B 1 39 ? 4.086 5.5 -4.414 1 90.38 39 ASP B O 1
ATOM 1720 N N . ASP B 1 40 ? 3.682 5.156 -2.221 1 94.06 40 ASP B N 1
ATOM 1721 C CA . ASP B 1 40 ? 3.812 3.707 -2.35 1 94.06 40 ASP B CA 1
ATOM 1722 C C . ASP B 1 40 ? 2.859 3.16 -3.41 1 94.06 40 ASP B C 1
ATOM 1724 O O . ASP B 1 40 ? 3.201 2.229 -4.141 1 94.06 40 ASP B O 1
ATOM 1728 N N . PHE B 1 41 ? 1.712 3.742 -3.506 1 95.94 41 PHE B N 1
ATOM 1729 C CA . PHE B 1 41 ? 0.687 3.209 -4.395 1 95.94 41 PHE B CA 1
ATOM 1730 C C . PHE B 1 41 ? 0.981 3.582 -5.844 1 95.94 41 PHE B C 1
ATOM 1732 O O . PHE B 1 41 ? 0.556 2.885 -6.77 1 95.94 41 PHE B O 1
ATOM 1739 N N . TYR B 1 42 ? 1.67 4.695 -6.062 1 94.62 42 TYR B N 1
ATOM 1740 C CA . TYR B 1 42 ? 2.139 5.016 -7.402 1 94.62 42 TYR B CA 1
ATOM 1741 C C . TYR B 1 42 ? 3.246 4.062 -7.836 1 94.62 42 TYR B C 1
ATOM 1743 O O . TYR B 1 42 ? 3.385 3.76 -9.023 1 94.62 42 TYR B O 1
ATOM 1751 N N . HIS B 1 43 ? 3.943 3.596 -6.871 1 94.94 43 HIS B N 1
ATOM 1752 C CA . HIS B 1 43 ? 5.066 2.711 -7.164 1 94.94 43 HIS B CA 1
ATOM 1753 C C . HIS B 1 43 ? 4.586 1.328 -7.586 1 94.94 43 HIS B C 1
ATOM 1755 O O . HIS B 1 43 ? 5.363 0.53 -8.117 1 94.94 43 HIS B O 1
ATOM 1761 N N . TYR B 1 44 ? 3.355 1.038 -7.371 1 95.94 44 TYR B N 1
ATOM 1762 C CA . TYR B 1 44 ? 2.824 -0.247 -7.812 1 95.94 44 TYR B CA 1
ATOM 1763 C C . TYR B 1 44 ? 2.604 -0.258 -9.32 1 95.94 44 TYR B C 1
ATOM 1765 O O . TYR B 1 44 ? 2.467 -1.322 -9.93 1 95.94 44 TYR B O 1
ATOM 1773 N N . LEU B 1 45 ? 2.432 0.955 -9.875 1 97.06 45 LEU B N 1
ATOM 1774 C CA . LEU B 1 45 ? 2.189 1.019 -11.312 1 97.06 45 LEU B CA 1
ATOM 1775 C C . LEU B 1 45 ? 3.326 0.357 -12.086 1 97.06 45 LEU B C 1
ATOM 1777 O O . LEU B 1 45 ? 4.5 0.569 -11.773 1 97.06 45 LEU B O 1
ATOM 1781 N N . SER B 1 46 ? 3.01 -0.443 -13.016 1 97.06 46 SER B N 1
ATOM 1782 C CA . SER B 1 46 ? 3.984 -1.171 -13.82 1 97.06 46 SER B CA 1
ATOM 1783 C C . SER B 1 46 ? 3.791 -0.892 -15.305 1 97.06 46 SER B C 1
ATOM 1785 O O . SER B 1 46 ? 4.297 0.104 -15.828 1 97.06 46 SER B O 1
ATOM 1787 N N . LYS B 1 47 ? 3.051 -1.624 -15.922 1 96.19 47 LYS B N 1
ATOM 1788 C CA . LYS B 1 47 ? 2.799 -1.398 -17.344 1 96.19 47 LYS B CA 1
ATOM 1789 C C . LYS B 1 47 ? 1.78 -0.281 -17.547 1 96.19 47 LYS B C 1
ATOM 1791 O O . LYS B 1 47 ? 0.769 -0.218 -16.844 1 96.19 47 LYS B O 1
ATOM 1796 N N . GLY B 1 48 ? 2.078 0.608 -18.531 1 95.69 48 GLY B N 1
ATOM 1797 C CA . GLY B 1 48 ? 1.129 1.635 -18.938 1 95.69 48 GLY B CA 1
ATOM 1798 C C . GLY B 1 48 ? 1.122 2.834 -18 1 95.69 48 GLY B C 1
ATOM 1799 O O . GLY B 1 48 ? 0.239 3.689 -18.094 1 95.69 48 GLY B O 1
ATOM 1800 N N . ALA B 1 49 ? 2.059 2.879 -17.109 1 95.25 49 ALA B N 1
ATOM 1801 C CA . ALA B 1 49 ? 2.113 3.971 -16.141 1 95.25 49 ALA B CA 1
ATOM 1802 C C . ALA B 1 49 ? 2.391 5.305 -16.828 1 95.25 49 ALA B C 1
ATOM 1804 O O . ALA B 1 49 ? 3.25 5.387 -17.703 1 95.25 49 ALA B O 1
ATOM 1805 N N . ILE B 1 50 ? 1.64 6.254 -16.375 1 94.38 50 ILE B N 1
ATOM 1806 C CA . ILE B 1 50 ? 1.821 7.629 -16.828 1 94.38 50 ILE B CA 1
ATOM 1807 C C . ILE B 1 50 ? 2.357 8.484 -15.688 1 94.38 50 ILE B C 1
ATOM 1809 O O . ILE B 1 50 ? 1.842 8.43 -14.562 1 94.38 50 ILE B O 1
ATOM 1813 N N . PRO B 1 51 ? 3.447 9.289 -15.961 1 89.62 51 PRO B N 1
ATOM 1814 C CA . PRO B 1 51 ? 3.9 10.188 -14.891 1 89.62 51 PRO B CA 1
ATOM 1815 C C . PRO B 1 51 ? 2.762 11.008 -14.289 1 89.62 51 PRO B C 1
ATOM 1817 O O . PRO B 1 51 ? 1.972 11.602 -15.023 1 89.62 51 PRO B O 1
ATOM 1820 N N . PRO B 1 52 ? 2.766 11.031 -13.016 1 87.88 52 PRO B N 1
ATOM 1821 C CA . PRO B 1 52 ? 1.579 11.57 -12.344 1 87.88 52 PRO B CA 1
ATOM 1822 C C . PRO B 1 52 ? 1.397 13.07 -12.578 1 87.88 52 PRO B C 1
ATOM 1824 O O . PRO B 1 52 ? 0.294 13.594 -12.406 1 87.88 52 PRO B O 1
ATOM 1827 N N . HIS B 1 53 ? 2.41 13.766 -12.93 1 82.31 53 HIS B N 1
ATOM 1828 C CA . HIS B 1 53 ? 2.332 15.211 -13.07 1 82.31 53 HIS B CA 1
ATOM 1829 C C . HIS B 1 53 ? 1.773 15.609 -14.43 1 82.31 53 HIS B C 1
ATOM 1831 O O . HIS B 1 53 ? 1.457 16.781 -14.664 1 82.31 53 HIS B O 1
ATOM 1837 N N . LEU B 1 54 ? 1.589 14.633 -15.273 1 86.69 54 LEU B N 1
ATOM 1838 C CA . LEU B 1 54 ? 1.078 14.922 -16.609 1 86.69 54 LEU B CA 1
ATOM 1839 C C . LEU B 1 54 ? -0.447 14.953 -16.609 1 86.69 54 LEU B C 1
ATOM 1841 O O . LEU B 1 54 ? -1.09 14.203 -15.883 1 86.69 54 LEU B O 1
ATOM 1845 N N . PRO B 1 55 ? -1.007 15.766 -17.469 1 86.12 55 PRO B N 1
ATOM 1846 C CA . PRO B 1 55 ? -2.467 15.852 -17.547 1 86.12 55 PRO B CA 1
ATOM 1847 C C . PRO B 1 55 ? -3.123 14.531 -17.922 1 86.12 55 PRO B C 1
ATOM 1849 O O . PRO B 1 55 ? -4.234 14.234 -17.484 1 86.12 55 PRO B O 1
ATOM 1852 N N . GLU B 1 56 ? -2.463 13.688 -18.719 1 91.62 56 GLU B N 1
ATOM 1853 C CA . GLU B 1 56 ? -2.994 12.414 -19.188 1 91.62 56 GLU B CA 1
ATOM 1854 C C . GLU B 1 56 ? -3.111 11.414 -18.031 1 91.62 56 GLU B C 1
ATOM 1856 O O . GLU B 1 56 ? -3.76 10.375 -18.172 1 91.62 56 GLU B O 1
ATOM 1861 N N . SER B 1 57 ? -2.617 11.883 -16.875 1 92.75 57 SER B N 1
ATOM 1862 C CA . SER B 1 57 ? -2.555 10.922 -15.773 1 92.75 57 SER B CA 1
ATOM 1863 C C . SER B 1 57 ? -3.725 11.102 -14.812 1 92.75 57 SER B C 1
ATOM 1865 O O . SER B 1 57 ? -3.789 10.438 -13.773 1 92.75 57 SER B O 1
ATOM 1867 N N . ASN B 1 58 ? -4.68 11.93 -15.133 1 90.81 58 ASN B N 1
ATOM 1868 C CA . ASN B 1 58 ? -5.746 12.258 -14.195 1 90.81 58 ASN B CA 1
ATOM 1869 C C . ASN B 1 58 ? -6.527 11.016 -13.781 1 90.81 58 ASN B C 1
ATOM 1871 O O . ASN B 1 58 ? -6.754 10.789 -12.586 1 90.81 58 ASN B O 1
ATOM 1875 N N . GLU B 1 59 ? -6.969 10.258 -14.797 1 93.25 59 GLU B N 1
ATOM 1876 C CA . GLU B 1 59 ? -7.719 9.039 -14.492 1 93.25 59 GLU B CA 1
ATOM 1877 C C . GLU B 1 59 ? -6.867 8.062 -13.688 1 93.25 59 GLU B C 1
ATOM 1879 O O . GLU B 1 59 ? -7.344 7.48 -12.711 1 93.25 59 GLU B O 1
ATOM 1884 N N . GLN B 1 60 ? -5.594 7.867 -14.078 1 95.25 60 GLN B N 1
ATOM 1885 C CA . GLN B 1 60 ? -4.652 7.027 -13.352 1 95.25 60 GLN B CA 1
ATOM 1886 C C . GLN B 1 60 ? -4.527 7.469 -11.891 1 95.25 60 GLN B C 1
ATOM 1888 O O . GLN B 1 60 ? -4.645 6.648 -10.977 1 95.25 60 GLN B O 1
ATOM 1893 N N . ASN B 1 61 ? -4.363 8.797 -11.719 1 93.69 61 ASN B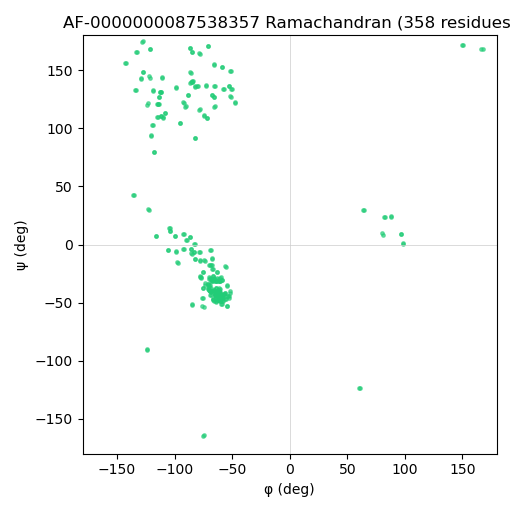 N 1
ATOM 1894 C CA . ASN B 1 61 ? -4.164 9.344 -10.375 1 93.69 61 ASN B CA 1
ATOM 1895 C C . ASN B 1 61 ? -5.387 9.117 -9.492 1 93.69 61 ASN B C 1
ATOM 1897 O O . ASN B 1 61 ? -5.258 8.828 -8.305 1 93.69 61 ASN B O 1
ATOM 1901 N N . LEU B 1 62 ? -6.5 9.227 -10.078 1 93.94 62 LEU B N 1
ATOM 1902 C CA . LEU B 1 62 ? -7.73 8.992 -9.336 1 93.94 62 LEU B CA 1
ATOM 1903 C C . LEU B 1 62 ? -7.816 7.539 -8.875 1 93.94 62 LEU B C 1
ATOM 1905 O O . LEU B 1 62 ? -8.125 7.27 -7.711 1 93.94 62 LEU B O 1
ATOM 1909 N N . ILE B 1 63 ? -7.484 6.648 -9.742 1 95.62 63 ILE B N 1
ATOM 1910 C CA . ILE B 1 63 ? -7.531 5.23 -9.406 1 95.62 63 ILE B CA 1
ATOM 1911 C C . ILE B 1 63 ? -6.523 4.926 -8.305 1 95.62 63 ILE B C 1
ATOM 1913 O O . ILE B 1 63 ? -6.844 4.219 -7.34 1 95.62 63 ILE B O 1
ATOM 1917 N N . VAL B 1 64 ? -5.367 5.461 -8.414 1 96.38 64 VAL B N 1
ATOM 1918 C CA . VAL B 1 64 ? -4.297 5.227 -7.453 1 96.38 64 VAL B CA 1
ATOM 1919 C C . VAL B 1 64 ? -4.715 5.738 -6.074 1 96.38 64 VAL B C 1
ATOM 1921 O O . VAL B 1 64 ? -4.613 5.016 -5.082 1 96.38 64 VAL B O 1
ATOM 1924 N N . ILE B 1 65 ? -5.227 6.91 -5.996 1 95.38 65 ILE B N 1
ATOM 1925 C CA . ILE B 1 65 ? -5.594 7.512 -4.719 1 95.38 65 ILE B CA 1
ATOM 1926 C C . ILE B 1 65 ? -6.805 6.785 -4.137 1 95.38 65 ILE B C 1
ATOM 1928 O O . ILE B 1 65 ? -6.883 6.562 -2.926 1 95.38 65 ILE B O 1
ATOM 1932 N N . GLU B 1 66 ? -7.734 6.422 -4.973 1 96.44 66 GLU B N 1
ATOM 1933 C CA . GLU B 1 66 ? -8.883 5.676 -4.477 1 96.44 66 GLU B CA 1
ATOM 1934 C C . GLU B 1 66 ? -8.469 4.312 -3.93 1 96.44 66 GLU B C 1
ATOM 1936 O O . GLU B 1 66 ? -9.008 3.852 -2.922 1 96.44 66 GLU B O 1
ATOM 1941 N N . ALA B 1 67 ? -7.555 3.625 -4.645 1 97.5 67 ALA B N 1
ATOM 1942 C CA . ALA B 1 67 ? -7.008 2.381 -4.109 1 97.5 67 ALA B CA 1
ATOM 1943 C C . ALA B 1 67 ? -6.375 2.605 -2.738 1 97.5 67 ALA B C 1
ATOM 1945 O O . ALA B 1 67 ? -6.586 1.818 -1.812 1 97.5 67 ALA B O 1
ATOM 1946 N N . PHE B 1 68 ? -5.648 3.709 -2.604 1 97.5 68 PHE B N 1
ATOM 1947 C CA . PHE B 1 68 ? -5.043 4.102 -1.339 1 97.5 68 PHE B CA 1
ATOM 1948 C C . PHE B 1 68 ? -6.105 4.293 -0.264 1 97.5 68 PHE B C 1
ATOM 1950 O O . PHE B 1 68 ? -5.98 3.762 0.841 1 97.5 68 PHE B O 1
ATOM 1957 N N . LEU B 1 69 ? -7.113 4.961 -0.627 1 97.62 69 LEU B N 1
ATOM 1958 C CA . LEU B 1 69 ? -8.148 5.32 0.338 1 97.62 69 LEU B CA 1
ATOM 1959 C C . LEU B 1 69 ? -8.945 4.094 0.758 1 97.62 69 LEU B C 1
ATOM 1961 O O . LEU B 1 69 ? -9.391 3.998 1.905 1 97.62 69 LEU B O 1
ATOM 1965 N N . GLU B 1 70 ? -9.141 3.164 -0.148 1 97.44 70 GLU B N 1
ATOM 1966 C CA . GLU B 1 70 ? -9.828 1.929 0.217 1 97.44 70 GLU B CA 1
ATOM 1967 C C . GLU B 1 70 ? -9.055 1.163 1.288 1 97.44 70 GLU B C 1
ATOM 1969 O O . GLU B 1 70 ? -9.648 0.629 2.227 1 97.44 70 GLU B O 1
ATOM 1974 N N . ALA B 1 71 ? -7.812 1.151 1.147 1 98 71 ALA B N 1
ATOM 1975 C CA . ALA B 1 71 ? -6.973 0.509 2.156 1 98 71 ALA B CA 1
ATOM 1976 C C . ALA B 1 71 ? -7.031 1.264 3.48 1 98 71 ALA B C 1
ATOM 1978 O O . ALA B 1 71 ? -7.203 0.656 4.539 1 98 71 ALA B O 1
ATOM 1979 N N . ALA B 1 72 ? -6.895 2.604 3.383 1 98.19 72 ALA B N 1
ATOM 1980 C CA . ALA B 1 72 ? -6.941 3.439 4.578 1 98.19 72 ALA B CA 1
ATOM 1981 C C . ALA B 1 72 ? -8.25 3.238 5.34 1 98.19 72 ALA B C 1
ATOM 1983 O O . ALA B 1 72 ? -8.242 3.117 6.566 1 98.19 72 ALA B O 1
ATOM 1984 N N . LYS B 1 73 ? -9.336 3.174 4.582 1 97.69 73 LYS B N 1
ATOM 1985 C CA . LYS B 1 73 ? -10.648 2.961 5.184 1 97.69 73 LYS B CA 1
ATOM 1986 C C . LYS B 1 73 ? -10.695 1.633 5.934 1 97.69 73 LYS B C 1
ATOM 1988 O O . LYS B 1 73 ? -11.258 1.555 7.031 1 97.69 73 LYS B O 1
ATOM 1993 N N . ARG B 1 74 ? -10.102 0.64 5.332 1 97.62 74 ARG B N 1
ATOM 1994 C CA . ARG B 1 74 ? -10.188 -0.676 5.957 1 97.62 74 ARG B CA 1
ATOM 1995 C C . ARG B 1 74 ? -9.391 -0.715 7.262 1 97.62 74 ARG B C 1
ATOM 1997 O O . ARG B 1 74 ? -9.828 -1.324 8.242 1 97.62 74 ARG B O 1
ATOM 2004 N N . TYR B 1 75 ? -8.219 -0.08 7.27 1 98.12 75 TYR B N 1
ATOM 2005 C CA . TYR B 1 75 ? -7.48 0.035 8.516 1 98.12 75 TYR B CA 1
ATOM 2006 C C . TYR B 1 75 ? -8.289 0.793 9.562 1 98.12 75 TYR B C 1
ATOM 2008 O O . TYR B 1 75 ? -8.383 0.363 10.719 1 98.12 75 TYR B O 1
ATOM 2016 N N . ALA B 1 76 ? -8.883 1.896 9.141 1 98.19 76 ALA B N 1
ATOM 2017 C CA . ALA B 1 76 ? -9.664 2.713 10.062 1 98.19 76 ALA B CA 1
ATOM 2018 C C . ALA B 1 76 ? -10.828 1.918 10.648 1 98.19 76 ALA B C 1
ATOM 2020 O O . ALA B 1 76 ? -11.07 1.965 11.859 1 98.19 76 ALA B O 1
ATOM 2021 N N . ARG B 1 77 ? -11.523 1.163 9.781 1 97.38 77 ARG B N 1
ATOM 2022 C CA . ARG B 1 77 ? -12.625 0.333 10.258 1 97.38 77 ARG B CA 1
ATOM 2023 C C . ARG B 1 77 ? -12.125 -0.735 11.227 1 97.38 77 ARG B C 1
ATOM 2025 O O . ARG B 1 77 ? -12.898 -1.271 12.023 1 97.38 77 ARG B O 1
ATOM 2032 N N . GLY B 1 78 ? -10.852 -1.084 11.125 1 96.38 78 GLY B N 1
ATOM 2033 C CA . GLY B 1 78 ? -10.234 -2.037 12.031 1 96.38 78 GLY B CA 1
ATOM 2034 C C . GLY B 1 78 ? -9.789 -1.415 13.344 1 96.38 78 GLY B C 1
ATOM 2035 O O . GLY B 1 78 ? -9.18 -2.086 14.18 1 96.38 78 GLY B O 1
ATOM 2036 N N . GLY B 1 79 ? -10.031 -0.09 13.5 1 96.94 79 GLY B N 1
ATOM 2037 C CA . GLY B 1 79 ? -9.734 0.592 14.75 1 96.94 79 GLY B CA 1
ATOM 2038 C C . GLY B 1 79 ? -8.391 1.289 14.75 1 96.94 79 GLY B C 1
ATOM 2039 O O . GLY B 1 79 ? -7.918 1.741 15.789 1 96.94 79 GLY B O 1
ATOM 2040 N N . TYR B 1 80 ? -7.746 1.361 13.625 1 98.31 80 TYR B N 1
ATOM 2041 C CA . TYR B 1 80 ? -6.418 1.961 13.547 1 98.31 80 TYR B CA 1
ATOM 2042 C C . TYR B 1 80 ? -6.508 3.475 13.398 1 98.31 80 TYR B C 1
ATOM 2044 O O . TYR B 1 80 ? -7.402 3.98 12.711 1 98.31 80 TYR B O 1
ATOM 2052 N N . ASP B 1 81 ? -5.602 4.207 14.086 1 98.56 81 ASP B N 1
ATOM 2053 C CA . ASP B 1 81 ? -5.25 5.566 13.68 1 98.56 81 ASP B CA 1
ATOM 2054 C C . ASP B 1 81 ? -4.414 5.559 12.398 1 98.56 81 ASP B C 1
ATOM 2056 O O . ASP B 1 81 ? -3.268 5.113 12.406 1 98.56 81 ASP B O 1
ATOM 2060 N N . VAL B 1 82 ? -5.02 5.992 11.312 1 98.75 82 VAL B N 1
ATOM 2061 C CA . VAL B 1 82 ? -4.348 5.914 10.016 1 98.75 82 VAL B CA 1
ATOM 2062 C C . VAL B 1 82 ? -3.66 7.242 9.711 1 98.75 82 VAL B C 1
ATOM 2064 O O . VAL B 1 82 ? -4.32 8.219 9.352 1 98.75 82 VAL B O 1
ATOM 2067 N N . ILE B 1 83 ? -2.359 7.27 9.852 1 98.62 83 ILE B N 1
ATOM 2068 C CA . ILE B 1 83 ? -1.575 8.453 9.531 1 98.62 83 ILE B CA 1
ATOM 2069 C C . ILE B 1 83 ? -1.096 8.383 8.078 1 98.62 83 ILE B C 1
ATOM 2071 O O . ILE B 1 83 ? -0.425 7.422 7.691 1 98.62 83 ILE B O 1
ATOM 2075 N N . VAL B 1 84 ? -1.469 9.359 7.336 1 97.5 84 VAL B N 1
ATOM 2076 C CA . VAL B 1 84 ? -1.15 9.398 5.914 1 97.5 84 VAL B CA 1
ATOM 2077 C C . VAL B 1 84 ? -0.174 10.547 5.637 1 97.5 84 VAL B C 1
ATOM 2079 O O . VAL B 1 84 ? -0.38 11.672 6.098 1 97.5 84 VAL B O 1
ATOM 2082 N N . ASP B 1 85 ? 0.838 10.227 4.93 1 94.31 85 ASP B N 1
ATOM 2083 C CA . ASP B 1 85 ? 1.688 11.312 4.457 1 94.31 85 ASP B CA 1
ATOM 2084 C C . ASP B 1 85 ? 1.793 11.305 2.934 1 94.31 85 ASP B C 1
ATOM 2086 O O . ASP B 1 85 ? 1.712 10.25 2.307 1 94.31 85 ASP B O 1
ATOM 2090 N N . GLY B 1 86 ? 1.87 12.461 2.326 1 90.25 86 GLY B N 1
ATOM 2091 C CA . GLY B 1 86 ? 1.972 12.695 0.895 1 90.25 86 GLY B CA 1
ATOM 2092 C C . GLY B 1 86 ? 1.705 14.141 0.504 1 90.25 86 GLY B C 1
ATOM 2093 O O . GLY B 1 86 ? 1.357 14.961 1.353 1 90.25 86 GLY B O 1
ATOM 2094 N N . ILE B 1 87 ? 2.023 14.43 -0.742 1 87.62 87 ILE B N 1
ATOM 2095 C CA . ILE B 1 87 ? 1.721 15.758 -1.27 1 87.62 87 ILE B CA 1
ATOM 2096 C C . ILE B 1 87 ? 0.263 15.812 -1.722 1 87.62 87 ILE B C 1
ATOM 2098 O O . ILE B 1 87 ? -0.06 15.422 -2.848 1 87.62 87 ILE B O 1
ATOM 2102 N N . ILE B 1 88 ? -0.556 16.219 -0.802 1 90.12 88 ILE B N 1
ATOM 2103 C CA . ILE B 1 88 ? -1.997 16.297 -1.009 1 90.12 88 ILE B CA 1
ATOM 2104 C C . ILE B 1 88 ? -2.467 17.734 -0.803 1 90.12 88 ILE B C 1
ATOM 2106 O O . ILE B 1 88 ? -2.77 18.141 0.321 1 90.12 88 ILE B O 1
ATOM 2110 N N . GLY B 1 89 ? -2.52 18.406 -1.914 1 87.75 89 GLY B N 1
ATOM 2111 C CA . GLY B 1 89 ? -2.98 19.781 -1.817 1 87.75 89 GLY B CA 1
ATOM 2112 C C . GLY B 1 89 ? -4.488 19.922 -1.898 1 87.75 89 GLY B C 1
ATOM 2113 O O . GLY B 1 89 ? -5.188 18.938 -2.182 1 87.75 89 GLY B O 1
ATOM 2114 N N . PRO B 1 90 ? -4.988 21.078 -1.6 1 86.25 90 PRO B N 1
ATOM 2115 C CA . PRO B 1 90 ? -6.434 21.312 -1.643 1 86.25 90 PRO B CA 1
ATOM 2116 C C . PRO B 1 90 ? -7.043 21 -3.006 1 86.25 90 PRO B C 1
ATOM 2118 O O . PRO B 1 90 ? -8.242 20.719 -3.1 1 86.25 90 PRO B O 1
ATOM 2121 N N . TRP B 1 91 ? -6.262 20.938 -4.008 1 79.31 91 TRP B N 1
ATOM 2122 C CA . TRP B 1 91 ? -6.707 20.703 -5.379 1 79.31 91 TRP B CA 1
ATOM 2123 C C . TRP B 1 91 ? -7.02 19.219 -5.602 1 79.31 91 TRP B C 1
ATOM 2125 O O . TRP B 1 91 ? -7.551 18.844 -6.652 1 79.31 91 TRP B O 1
ATOM 2135 N N . PHE B 1 92 ? -6.75 18.438 -4.668 1 85 92 PHE B N 1
ATOM 2136 C CA . PHE B 1 92 ? -6.996 17.016 -4.828 1 85 92 PHE B CA 1
ATOM 2137 C C . PHE B 1 92 ? -7.648 16.438 -3.578 1 85 92 PHE B C 1
ATOM 2139 O O . PHE B 1 92 ? -7.242 15.375 -3.096 1 85 92 PHE B O 1
ATOM 2146 N N . LEU B 1 93 ? -8.641 17.109 -2.947 1 91.5 93 LEU B N 1
ATOM 2147 C CA .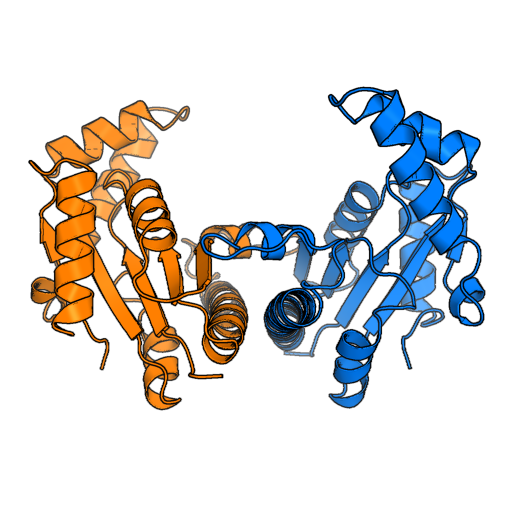 LEU B 1 93 ? -9.242 16.688 -1.69 1 91.5 93 LEU B CA 1
ATOM 2148 C C . LEU B 1 93 ? -10.555 15.953 -1.939 1 91.5 93 LEU B C 1
ATOM 2150 O O . LEU B 1 93 ? -11.094 15.312 -1.032 1 91.5 93 LEU B O 1
ATOM 2154 N N . LYS B 1 94 ? -10.977 15.922 -3.158 1 89.94 94 LYS B N 1
ATOM 2155 C CA . LYS B 1 94 ? -12.289 15.352 -3.447 1 89.94 94 LYS B CA 1
ATOM 2156 C C . LYS B 1 94 ? -12.375 13.898 -2.992 1 89.94 94 LYS B C 1
ATOM 2158 O O . LYS B 1 94 ? -13.305 13.516 -2.287 1 89.94 94 LYS B O 1
ATOM 2163 N N . PRO B 1 95 ? -11.43 13.094 -3.314 1 92.56 95 PRO B N 1
ATOM 2164 C CA . PRO B 1 95 ? -11.516 11.703 -2.855 1 92.56 95 PRO B CA 1
ATOM 2165 C C . PRO B 1 95 ? -11.516 11.586 -1.332 1 92.56 95 PRO B C 1
ATOM 2167 O O . PRO B 1 95 ? -12.18 10.711 -0.777 1 92.56 95 PRO B O 1
ATOM 2170 N N . TRP B 1 96 ? -10.875 12.453 -0.663 1 93.88 96 TRP B N 1
ATOM 2171 C CA . TRP B 1 96 ? -10.781 12.445 0.793 1 93.88 96 TRP B CA 1
ATOM 2172 C C . TRP B 1 96 ? -12.086 12.922 1.423 1 93.88 96 TRP B C 1
ATOM 2174 O O . TRP B 1 96 ? -12.508 12.398 2.455 1 93.88 96 TRP B O 1
ATOM 2184 N N . GLN B 1 97 ? -12.664 13.891 0.768 1 94.06 97 GLN B N 1
ATOM 2185 C CA . GLN B 1 97 ? -13.945 14.398 1.234 1 94.06 97 GLN B CA 1
ATOM 2186 C C . GLN B 1 97 ? -15.039 13.336 1.116 1 94.06 97 GLN B C 1
ATOM 2188 O O . GLN B 1 97 ? -15.977 13.312 1.912 1 94.06 97 GLN B O 1
ATOM 2193 N N . SER B 1 98 ? -14.852 12.477 0.151 1 94.06 98 SER B N 1
ATOM 2194 C CA . SER B 1 98 ? -15.797 11.375 0.008 1 94.06 98 SER B CA 1
ATOM 2195 C C . SER B 1 98 ? -15.773 10.461 1.232 1 94.06 98 SER B C 1
ATOM 2197 O O . SER B 1 98 ? -16.797 9.914 1.624 1 94.06 98 SER B O 1
ATOM 2199 N N . LEU B 1 99 ? -14.664 10.359 1.915 1 95.12 99 LEU B N 1
ATOM 2200 C CA . LEU B 1 99 ? -14.562 9.562 3.131 1 95.12 99 LEU B CA 1
ATOM 2201 C C . LEU B 1 99 ? -15.422 10.156 4.246 1 95.12 99 LEU B C 1
ATOM 2203 O O . LEU B 1 99 ? -16.031 9.414 5.02 1 95.12 99 LEU B O 1
ATOM 2207 N N . VAL B 1 100 ? -15.391 11.484 4.266 1 94.5 100 VAL B N 1
ATOM 2208 C CA . VAL B 1 100 ? -16.188 12.172 5.285 1 94.5 100 VAL B CA 1
ATOM 2209 C C . VAL B 1 100 ? -17.656 11.859 5.09 1 94.5 100 VAL B C 1
ATOM 2211 O O . VAL B 1 100 ? -18.391 11.602 6.055 1 94.5 100 VAL B O 1
ATOM 2214 N N . ARG B 1 101 ? -18.031 11.812 3.887 1 93.31 101 ARG B N 1
ATOM 2215 C CA . ARG B 1 101 ? -19.422 11.508 3.568 1 93.31 101 ARG B CA 1
ATOM 2216 C C . ARG B 1 101 ? -19.766 10.07 3.953 1 93.31 101 ARG B C 1
ATOM 2218 O O . ARG B 1 101 ? -20.922 9.758 4.219 1 93.31 101 ARG B O 1
ATOM 2225 N N . GLU B 1 102 ? -18.766 9.266 3.953 1 94.94 102 GLU B N 1
ATOM 2226 C CA . GLU B 1 102 ? -18.938 7.879 4.371 1 94.94 102 GLU B CA 1
ATOM 2227 C C . GLU B 1 102 ? -18.781 7.73 5.879 1 94.94 102 GLU B C 1
ATOM 2229 O O . GLU B 1 102 ? -18.656 6.617 6.391 1 94.94 102 GLU B O 1
ATOM 2234 N N . HIS B 1 103 ? -18.656 8.828 6.629 1 94.19 103 HIS B N 1
ATOM 2235 C CA . HIS B 1 103 ? -18.688 8.914 8.086 1 94.19 103 HIS B CA 1
ATOM 2236 C C . HIS B 1 103 ? -17.344 8.562 8.695 1 94.19 103 HIS B C 1
ATOM 2238 O O . HIS B 1 103 ? -17.281 8.086 9.836 1 94.19 103 HIS B O 1
ATOM 2244 N N . TYR B 1 104 ? -16.328 8.719 7.934 1 96.75 104 TYR B N 1
ATOM 2245 C CA . TYR B 1 104 ? -14.984 8.625 8.508 1 96.75 104 TYR B CA 1
ATOM 2246 C C . TYR B 1 104 ? -14.539 9.977 9.07 1 96.75 104 TYR B C 1
ATOM 2248 O O . TYR B 1 104 ? -14.836 11.023 8.484 1 96.75 104 TYR B O 1
ATOM 2256 N N . GLU B 1 105 ? -13.914 9.891 10.188 1 97 105 GLU B N 1
ATOM 2257 C CA . GLU B 1 105 ? -13.242 11.086 10.711 1 97 105 GLU B CA 1
ATOM 2258 C C . GLU B 1 105 ? -11.914 11.32 10.008 1 97 105 GLU B C 1
ATOM 2260 O O . GLU B 1 105 ? -11.016 10.477 10.055 1 97 105 GLU B O 1
ATOM 2265 N N . VAL B 1 106 ? -11.789 12.43 9.289 1 97.81 106 VAL B N 1
ATOM 2266 C CA . VAL B 1 106 ? -10.586 12.742 8.523 1 97.81 106 VAL B CA 1
ATOM 2267 C C . VAL B 1 106 ? -10.031 14.094 8.961 1 97.81 106 VAL B C 1
ATOM 2269 O O . VAL B 1 106 ? -10.734 15.102 8.938 1 97.81 106 VAL B O 1
ATOM 2272 N N . HIS B 1 107 ? -8.797 14.102 9.422 1 98.06 107 HIS B N 1
ATOM 2273 C CA . HIS B 1 107 ? -8.062 15.328 9.719 1 98.06 107 HIS B CA 1
ATOM 2274 C C . HIS B 1 107 ? -7.117 15.688 8.578 1 98.06 107 HIS B C 1
ATOM 2276 O O . HIS B 1 107 ? -6.453 14.812 8.016 1 98.06 107 HIS B O 1
ATOM 2282 N N . TYR B 1 108 ? -7.094 16.922 8.195 1 97.62 108 TYR B N 1
ATOM 2283 C CA . TYR B 1 108 ? -6.246 17.438 7.133 1 97.62 108 TYR B CA 1
ATOM 2284 C C . TYR B 1 108 ? -5.301 18.516 7.664 1 97.62 108 TYR B C 1
ATOM 2286 O O . TYR B 1 108 ? -5.703 19.672 7.852 1 97.62 108 TYR B O 1
ATOM 2294 N N . ILE B 1 109 ? -4.039 18.156 7.867 1 97.38 109 ILE B N 1
ATOM 2295 C CA . ILE B 1 109 ? -3.059 19.031 8.516 1 97.38 109 ILE B CA 1
ATOM 2296 C C . ILE B 1 109 ? -1.92 19.328 7.539 1 97.38 109 ILE B C 1
ATOM 2298 O O . ILE B 1 109 ? -1.354 18.422 6.934 1 97.38 109 ILE B O 1
ATOM 2302 N N . ILE B 1 110 ? -1.554 20.594 7.426 1 95.94 110 ILE B N 1
ATOM 2303 C CA . ILE B 1 110 ? -0.545 21.031 6.469 1 95.94 110 ILE B CA 1
ATOM 2304 C C . ILE B 1 110 ? 0.673 21.562 7.219 1 95.94 110 ILE B C 1
ATOM 2306 O O . ILE B 1 110 ? 0.554 22.484 8.039 1 95.94 110 ILE B O 1
ATOM 2310 N N . LEU B 1 111 ? 1.767 20.969 6.984 1 95.62 111 LEU B N 1
ATOM 2311 C CA . LEU B 1 111 ? 3.027 21.5 7.492 1 95.62 111 LEU B CA 1
ATOM 2312 C C . LEU B 1 111 ? 3.635 22.5 6.516 1 95.62 111 LEU B C 1
ATOM 2314 O O . LEU B 1 111 ? 3.752 22.203 5.32 1 95.62 111 LEU B O 1
ATOM 2318 N N . ARG B 1 112 ? 3.951 23.578 6.996 1 93.38 112 ARG B N 1
ATOM 2319 C CA . ARG B 1 112 ? 4.586 24.609 6.184 1 93.38 112 ARG B CA 1
ATOM 2320 C C . ARG B 1 112 ? 5.785 25.203 6.902 1 93.38 112 ARG B C 1
ATOM 2322 O O . ARG B 1 112 ? 5.734 25.453 8.109 1 93.38 112 ARG B O 1
ATOM 2329 N N . ALA B 1 113 ? 6.832 25.297 6.156 1 90.44 113 ALA B N 1
ATOM 2330 C CA . ALA B 1 113 ? 8.008 26.031 6.621 1 90.44 113 ALA B CA 1
ATOM 2331 C C . ALA B 1 113 ? 8.359 27.172 5.664 1 90.44 113 ALA B C 1
ATOM 2333 O O . ALA B 1 113 ? 7.828 27.234 4.551 1 90.44 113 ALA B O 1
ATOM 2334 N N . SER B 1 114 ? 9.227 28 6.125 1 90.75 114 SER B N 1
ATOM 2335 C CA . SER B 1 114 ? 9.664 29.062 5.23 1 90.75 114 SER B CA 1
ATOM 2336 C C . SER B 1 114 ? 10.281 28.5 3.957 1 90.75 114 SER B C 1
ATOM 2338 O O . SER B 1 114 ? 10.758 27.359 3.943 1 90.75 114 SER B O 1
ATOM 2340 N N . LYS B 1 115 ? 10.148 29.328 2.938 1 87.94 115 LYS B N 1
ATOM 2341 C CA . LYS B 1 115 ? 10.727 28.922 1.664 1 87.94 115 LYS B CA 1
ATOM 2342 C C . LYS B 1 115 ? 12.195 28.547 1.825 1 87.94 115 LYS B C 1
ATOM 2344 O O . LYS B 1 115 ? 12.633 27.5 1.343 1 87.94 115 LYS B O 1
ATOM 2349 N N . GLU B 1 116 ? 12.875 29.359 2.512 1 86.62 116 GLU B N 1
ATOM 2350 C CA . GLU B 1 116 ? 14.305 29.141 2.727 1 86.62 116 GLU B CA 1
ATOM 2351 C C . GLU B 1 116 ? 14.57 27.828 3.438 1 86.62 116 GLU B C 1
ATOM 2353 O O . GLU B 1 116 ? 15.414 27.047 3.004 1 86.62 116 GLU B O 1
ATOM 2358 N N . GLU B 1 117 ? 13.852 27.641 4.469 1 85.44 117 GLU B N 1
ATOM 2359 C CA . GLU B 1 117 ? 14.039 26.422 5.238 1 85.44 117 GLU B CA 1
ATOM 2360 C C . GLU B 1 117 ? 13.656 25.188 4.426 1 85.44 117 GLU B C 1
ATOM 2362 O O . GLU B 1 117 ? 14.312 24.156 4.5 1 85.44 117 GLU B O 1
ATOM 2367 N N . THR B 1 118 ? 12.555 25.266 3.66 1 82.94 118 THR B N 1
ATOM 2368 C CA . THR B 1 118 ? 12.078 24.172 2.828 1 82.94 118 THR B CA 1
ATOM 2369 C C . THR B 1 118 ? 13.117 23.797 1.781 1 82.94 118 THR B C 1
ATOM 2371 O O . THR B 1 118 ? 13.414 22.609 1.597 1 82.94 118 THR B O 1
ATOM 2374 N N . LEU B 1 119 ? 13.695 24.688 1.189 1 81.44 119 LEU B N 1
ATOM 2375 C CA . LEU B 1 119 ? 14.695 24.453 0.151 1 81.44 119 LEU B CA 1
ATOM 2376 C C . LEU B 1 119 ? 15.969 23.859 0.745 1 81.44 119 LEU B C 1
ATOM 2378 O O . LEU B 1 119 ? 16.578 22.969 0.152 1 81.44 119 LEU B O 1
ATOM 2382 N N . LYS B 1 120 ? 16.297 24.391 1.876 1 81.56 120 LYS B N 1
ATOM 2383 C CA . LYS B 1 120 ? 17.484 23.875 2.566 1 81.56 120 LYS B CA 1
ATOM 2384 C C . LYS B 1 120 ? 17.344 22.391 2.852 1 81.56 120 LYS B C 1
ATOM 2386 O O . LYS B 1 120 ? 18.25 21.609 2.541 1 81.56 120 LYS B O 1
ATOM 2391 N N . ARG B 1 121 ? 16.297 22 3.33 1 76.88 121 ARG B N 1
ATOM 2392 C CA . ARG B 1 121 ? 16.031 20.609 3.689 1 76.88 121 ARG B CA 1
ATOM 2393 C C . ARG B 1 121 ? 15.938 19.734 2.447 1 76.88 121 ARG B C 1
ATOM 2395 O O . ARG B 1 121 ? 16.422 18.594 2.443 1 76.88 121 ARG B O 1
ATOM 2402 N N . ALA B 1 122 ? 15.258 20.219 1.437 1 74.31 122 ALA B N 1
ATOM 2403 C CA . ALA B 1 122 ? 15.062 19.453 0.208 1 74.31 122 ALA B CA 1
ATOM 2404 C C . ALA B 1 122 ? 16.406 19.156 -0.473 1 74.31 122 ALA B C 1
ATOM 2406 O O . ALA B 1 122 ? 16.625 18.062 -0.987 1 74.31 122 ALA B O 1
ATOM 2407 N N . VAL B 1 123 ? 17.219 20.109 -0.455 1 69.69 123 VAL B N 1
ATOM 2408 C CA . VAL B 1 123 ? 18.531 19.984 -1.09 1 69.69 123 VAL B CA 1
ATOM 2409 C C . VAL B 1 123 ? 19.391 18.984 -0.309 1 69.69 123 VAL B C 1
ATOM 2411 O O . VAL B 1 123 ? 20.109 18.172 -0.9 1 69.69 123 VAL B O 1
ATOM 2414 N N . GLU B 1 124 ? 19.297 18.984 0.889 1 69.31 124 GLU B N 1
ATOM 2415 C CA . GLU B 1 124 ? 20.094 18.109 1.726 1 69.31 124 GLU B CA 1
ATOM 2416 C C . GLU B 1 124 ? 19.688 16.641 1.549 1 69.31 124 GLU B C 1
ATOM 2418 O O . GLU B 1 124 ? 20.5 15.734 1.668 1 69.31 124 GLU B O 1
ATOM 2423 N N . ARG B 1 125 ? 18.516 16.359 1.252 1 63.81 125 ARG B N 1
ATOM 2424 C CA . ARG B 1 125 ? 18 15 1.135 1 63.81 125 ARG B CA 1
ATOM 2425 C C . ARG B 1 125 ? 18.281 14.43 -0.255 1 63.81 125 ARG B C 1
ATOM 2427 O O . ARG B 1 125 ? 18.422 13.219 -0.416 1 63.81 125 ARG B O 1
ATOM 2434 N N . SER B 1 126 ? 17.875 15.211 -1.248 1 58.47 126 SER B N 1
ATOM 2435 C CA . SER B 1 126 ? 17.891 14.711 -2.617 1 58.47 126 SER B CA 1
ATOM 2436 C C . SER B 1 126 ? 19.328 14.438 -3.082 1 58.47 126 SER B C 1
ATOM 2438 O O . SER B 1 126 ? 20.234 15.211 -2.783 1 58.47 126 SER B O 1
ATOM 2440 N N . LYS B 1 127 ? 19.484 13.172 -3.393 1 52.78 127 LYS B N 1
ATOM 2441 C CA . LYS B 1 127 ? 20.703 12.844 -4.129 1 52.78 127 LYS B CA 1
ATOM 2442 C C . LYS B 1 127 ? 20.672 13.438 -5.535 1 52.78 127 LYS B C 1
ATOM 2444 O O . LYS B 1 127 ? 21.594 13.242 -6.316 1 52.78 127 LYS B O 1
ATOM 2449 N N . LEU B 1 128 ? 19.562 13.891 -5.938 1 51.06 128 LEU B N 1
ATOM 2450 C CA . LEU B 1 128 ? 19.406 14.258 -7.34 1 51.06 128 LEU B CA 1
ATOM 2451 C C . LEU B 1 128 ? 20.047 15.609 -7.625 1 51.06 128 LEU B C 1
ATOM 2453 O O . LEU B 1 128 ? 20.328 16.375 -6.703 1 51.06 128 LEU B O 1
ATOM 2457 N N . ASP B 1 129 ? 20.234 15.844 -9.008 1 52.28 129 ASP B N 1
ATOM 2458 C CA . ASP B 1 129 ? 20.781 17.109 -9.516 1 52.28 129 ASP B CA 1
ATOM 2459 C C . ASP B 1 129 ? 20.078 18.297 -8.867 1 52.28 129 ASP B C 1
ATOM 2461 O O . ASP B 1 129 ? 18.859 18.406 -8.891 1 52.28 129 ASP B O 1
ATOM 2465 N N . ARG B 1 130 ? 20.75 19.172 -8.234 1 50.75 130 ARG B N 1
ATOM 2466 C CA . ARG B 1 130 ? 20.438 20.266 -7.328 1 50.75 130 ARG B CA 1
ATOM 2467 C C . ARG B 1 130 ? 19.406 21.203 -7.941 1 50.75 130 ARG B C 1
ATOM 2469 O O . ARG B 1 130 ? 18.438 21.578 -7.277 1 50.75 130 ARG B O 1
ATOM 2476 N N . LYS B 1 131 ? 19.531 21.578 -9.195 1 53.97 131 LYS B N 1
ATOM 2477 C CA . LYS B 1 131 ? 18.75 22.656 -9.781 1 53.97 131 LYS B CA 1
ATOM 2478 C C . LYS B 1 131 ? 17.312 22.219 -10.047 1 53.97 131 LYS B C 1
ATOM 2480 O O . LYS B 1 131 ? 16.359 22.938 -9.711 1 53.97 131 LYS B O 1
ATOM 2485 N N . THR B 1 132 ? 17.094 21.141 -10.75 1 54.5 132 THR B N 1
ATOM 2486 C CA . THR B 1 132 ? 15.773 20.625 -11.102 1 54.5 132 THR B CA 1
ATOM 2487 C C . THR B 1 132 ? 14.969 20.312 -9.852 1 54.5 132 THR B C 1
ATOM 2489 O O . THR B 1 132 ? 13.766 20.578 -9.789 1 54.5 132 THR B O 1
ATOM 2492 N N . ASN B 1 133 ? 15.68 20.016 -8.891 1 64.44 133 ASN B N 1
ATOM 2493 C CA . ASN B 1 133 ? 15.031 19.672 -7.625 1 64.44 133 ASN B CA 1
ATOM 2494 C C . ASN B 1 133 ? 14.547 20.906 -6.887 1 64.44 133 ASN B C 1
ATOM 2496 O O . ASN B 1 133 ? 13.43 20.922 -6.363 1 64.44 133 ASN B O 1
ATOM 2500 N N . ILE B 1 134 ? 15.289 21.938 -7.18 1 70.5 134 ILE B N 1
ATOM 2501 C CA . ILE B 1 134 ? 14.961 23.172 -6.469 1 70.5 134 ILE B CA 1
ATOM 2502 C C . ILE B 1 134 ? 13.695 23.781 -7.062 1 70.5 134 ILE B C 1
ATOM 2504 O O . ILE B 1 134 ? 12.797 24.203 -6.328 1 70.5 134 ILE B O 1
ATOM 2508 N N . GLU B 1 135 ? 13.617 23.844 -8.375 1 73.81 135 GLU B N 1
ATOM 2509 C CA . GLU B 1 135 ? 12.453 24.422 -9.031 1 73.81 135 GLU B CA 1
ATOM 2510 C C . GLU B 1 135 ? 11.18 23.641 -8.695 1 73.81 135 GLU B C 1
ATOM 2512 O O . GLU B 1 135 ? 10.125 24.25 -8.469 1 73.81 135 GLU B O 1
ATOM 2517 N N . LEU B 1 136 ? 11.312 22.406 -8.695 1 71.56 136 LEU B N 1
ATOM 2518 C CA . LEU B 1 136 ? 10.164 21.562 -8.375 1 71.56 136 LEU B CA 1
ATOM 2519 C C . LEU B 1 136 ? 9.703 21.797 -6.938 1 71.56 136 LEU B C 1
ATOM 2521 O O . LEU B 1 136 ? 8.5 21.938 -6.684 1 71.56 136 LEU B O 1
ATOM 2525 N N . VAL B 1 137 ? 10.703 21.938 -6.141 1 76.31 137 VAL B N 1
ATOM 2526 C CA . VAL B 1 137 ? 10.383 22.156 -4.734 1 76.31 137 VAL B CA 1
ATOM 2527 C C . VAL B 1 137 ? 9.758 23.531 -4.555 1 76.31 137 VAL B C 1
ATOM 2529 O O . VAL B 1 137 ? 8.781 23.688 -3.818 1 76.31 137 VAL B O 1
ATOM 2532 N N . GLU B 1 138 ? 10.297 24.453 -5.273 1 78.75 138 GLU B N 1
ATOM 2533 C CA . GLU B 1 138 ? 9.766 25.812 -5.188 1 78.75 138 GLU B CA 1
ATOM 2534 C C . GLU B 1 138 ? 8.328 25.875 -5.699 1 78.75 138 GLU B C 1
ATOM 2536 O O . GLU B 1 138 ? 7.477 26.531 -5.086 1 78.75 138 GLU B O 1
ATOM 2541 N N . THR B 1 139 ? 8.133 25.266 -6.719 1 77 139 THR B N 1
ATOM 2542 C CA . THR B 1 139 ? 6.797 25.234 -7.301 1 77 139 THR B CA 1
ATOM 2543 C C . THR B 1 139 ? 5.801 24.578 -6.348 1 77 139 THR B C 1
ATOM 2545 O O . THR B 1 139 ? 4.711 25.094 -6.121 1 77 139 THR B O 1
ATOM 2548 N N . MET B 1 140 ? 6.211 23.578 -5.766 1 78.81 140 MET B N 1
ATOM 2549 C CA . MET B 1 140 ? 5.34 22.875 -4.832 1 78.81 140 MET B CA 1
ATOM 2550 C C . MET B 1 140 ? 5.125 23.688 -3.564 1 78.81 140 MET B C 1
ATOM 2552 O O . MET B 1 140 ? 4.023 23.703 -3.012 1 78.81 140 MET B O 1
ATOM 2556 N N . TRP B 1 141 ? 6.184 24.328 -3.172 1 83.12 141 TRP B N 1
ATOM 2557 C CA . TRP B 1 141 ? 6.074 25.188 -2.008 1 83.12 141 TRP B CA 1
ATOM 2558 C C . TRP B 1 141 ? 5.062 26.312 -2.256 1 83.12 141 TRP B C 1
ATOM 2560 O O . TRP B 1 141 ? 4.215 26.594 -1.403 1 83.12 141 TRP B O 1
ATOM 2570 N N . GLU B 1 142 ? 5.078 26.859 -3.439 1 83.19 142 GLU B N 1
ATOM 2571 C CA . GLU B 1 142 ? 4.168 27.938 -3.789 1 83.19 142 GLU B CA 1
ATOM 2572 C C . GLU B 1 142 ? 2.719 27.453 -3.822 1 83.19 142 GLU B C 1
ATOM 2574 O O . GLU B 1 142 ? 1.801 28.203 -3.482 1 83.19 142 GLU B O 1
ATOM 2579 N N . GLN B 1 143 ? 2.594 26.266 -4.16 1 80.19 143 GLN B N 1
ATOM 2580 C CA . GLN B 1 143 ? 1.253 25.688 -4.203 1 80.19 143 GLN B CA 1
ATOM 2581 C C . GLN B 1 143 ? 0.655 25.594 -2.801 1 80.19 143 GLN B C 1
ATOM 2583 O O . GLN B 1 143 ? -0.558 25.719 -2.627 1 80.19 143 GLN B O 1
ATOM 2588 N N . PHE B 1 144 ? 1.529 25.438 -1.86 1 87.88 144 PHE B N 1
ATOM 2589 C CA . PHE B 1 144 ? 1.055 25.281 -0.49 1 87.88 144 PHE B CA 1
ATOM 2590 C C . PHE B 1 144 ? 1.002 26.625 0.215 1 87.88 144 PHE B C 1
ATOM 2592 O O . PHE B 1 144 ? 0.771 26.703 1.425 1 87.88 144 PHE B O 1
ATOM 2599 N N . CYS B 1 145 ? 1.196 27.719 -0.518 1 83.88 145 CYS B N 1
ATOM 2600 C CA . CYS B 1 145 ? 1.097 29.062 0.039 1 83.88 145 CYS B CA 1
ATOM 2601 C C . CYS B 1 145 ? -0.277 29.656 -0.23 1 83.88 145 CYS B C 1
ATOM 2603 O O . CYS B 1 145 ? -0.664 30.641 0.403 1 83.88 145 CYS B O 1
ATOM 2605 N N . ASN B 1 146 ? -1.07 29.141 -1.113 1 82.25 146 ASN B N 1
ATOM 2606 C CA . ASN B 1 146 ? -2.416 29.609 -1.419 1 82.25 146 ASN B CA 1
ATOM 2607 C C . ASN B 1 146 ? -3.465 28.547 -1.124 1 82.25 146 ASN B C 1
ATOM 2609 O O . ASN B 1 146 ? -4.07 27.984 -2.043 1 82.25 146 ASN B O 1
ATOM 2613 N N . LEU B 1 147 ? -3.814 28.438 0.172 1 88.94 147 LEU B N 1
ATOM 2614 C CA . LEU B 1 147 ? -4.59 27.266 0.593 1 88.94 147 LEU B CA 1
ATOM 2615 C C . LEU B 1 147 ? -6.043 27.641 0.857 1 88.94 147 LEU B C 1
ATOM 2617 O O . LEU B 1 147 ? -6.871 26.781 1.15 1 88.94 147 LEU B O 1
ATOM 2621 N N . GLY B 1 148 ? -6.34 28.953 0.765 1 88.69 148 GLY B N 1
ATOM 2622 C CA . GLY B 1 148 ? -7.707 29.391 0.997 1 88.69 148 GLY B CA 1
ATOM 2623 C C . GLY B 1 148 ? -8.211 29.062 2.387 1 88.69 148 GLY B C 1
ATOM 2624 O O . GLY B 1 148 ? -7.59 29.422 3.385 1 88.69 148 GLY B O 1
ATOM 2625 N N . ILE B 1 149 ? -9.297 28.344 2.484 1 88.94 149 ILE B N 1
ATOM 2626 C CA . ILE B 1 149 ? -9.938 28.047 3.76 1 88.94 149 ILE B CA 1
ATOM 2627 C C . ILE B 1 149 ? -9.055 27.125 4.578 1 88.94 149 ILE B C 1
ATOM 2629 O O . ILE B 1 149 ? -9.203 27.031 5.801 1 88.94 149 ILE B O 1
ATOM 2633 N N . TYR B 1 150 ? -8.094 26.453 3.967 1 93.38 150 TYR B N 1
ATOM 2634 C CA . TYR B 1 150 ? -7.285 25.453 4.66 1 93.38 150 TYR B CA 1
ATOM 2635 C C . TYR B 1 150 ? -6.059 26.094 5.301 1 93.38 150 TYR B C 1
ATOM 2637 O O . TYR B 1 150 ? -5.234 25.391 5.898 1 93.38 150 TYR B O 1
ATOM 2645 N N . GLU B 1 151 ? -5.93 27.422 5.223 1 93 151 GLU B N 1
ATOM 2646 C CA . GLU B 1 151 ? -4.855 28.109 5.934 1 93 151 GLU B CA 1
ATOM 2647 C C . GLU B 1 151 ? -4.938 27.844 7.438 1 93 151 GLU B C 1
ATOM 2649 O O . GLU B 1 151 ? -3.912 27.766 8.117 1 93 151 GLU B O 1
ATOM 2654 N N . SER B 1 152 ? -6.117 27.656 7.906 1 93.69 152 SER B N 1
ATOM 2655 C CA . SER B 1 152 ? -6.309 27.391 9.328 1 93.69 152 SER B CA 1
ATOM 2656 C C . SER B 1 152 ? -5.781 26.016 9.719 1 93.69 152 SER B C 1
ATOM 2658 O O . SER B 1 152 ? -5.57 25.734 10.898 1 93.69 152 SER B O 1
ATOM 2660 N N . ASN B 1 153 ? -5.57 25.125 8.781 1 96 153 ASN B N 1
ATOM 2661 C CA . ASN B 1 153 ? -5.066 23.781 9.016 1 96 153 ASN B CA 1
ATOM 2662 C C . ASN B 1 153 ? -3.543 23.75 9.055 1 96 153 ASN B C 1
ATOM 2664 O O . ASN B 1 153 ? -2.947 22.703 9.359 1 96 153 ASN B O 1
ATOM 2668 N N . VAL B 1 154 ? -2.902 24.844 8.812 1 95.81 154 VAL B N 1
ATOM 2669 C CA . VAL B 1 154 ? -1.455 24.906 8.633 1 95.81 154 VAL B CA 1
ATOM 2670 C C . VAL B 1 154 ? -0.765 24.953 9.992 1 95.81 154 VAL B C 1
ATOM 2672 O O . VAL B 1 154 ? -1.226 25.641 10.906 1 95.81 154 VAL B O 1
ATOM 2675 N N . ILE B 1 155 ? 0.244 24.219 10.148 1 96.06 155 ILE B N 1
ATOM 2676 C CA . ILE B 1 155 ? 1.221 24.344 11.227 1 96.06 155 ILE B CA 1
ATOM 2677 C C . ILE B 1 155 ? 2.531 24.891 10.672 1 96.06 155 ILE B C 1
ATOM 2679 O O . ILE B 1 155 ? 3.17 24.266 9.82 1 96.06 155 ILE B O 1
ATOM 2683 N N . ASP B 1 156 ? 2.854 26.047 11.062 1 94.81 156 ASP B N 1
ATOM 2684 C CA . ASP B 1 156 ? 4.137 26.625 10.672 1 94.81 156 ASP B CA 1
ATOM 2685 C C . ASP B 1 156 ? 5.285 25.984 11.445 1 94.81 156 ASP B C 1
ATOM 2687 O O . ASP B 1 156 ? 5.426 26.203 12.648 1 94.81 156 ASP B O 1
ATOM 2691 N N . THR B 1 157 ? 6.082 25.234 10.75 1 93.75 157 THR B N 1
ATOM 2692 C CA . THR B 1 157 ? 7.117 24.438 11.406 1 93.75 157 THR B CA 1
ATOM 2693 C C . THR B 1 157 ? 8.492 25.078 11.219 1 93.75 157 THR B C 1
ATOM 2695 O O . THR B 1 157 ? 9.516 24.438 11.445 1 93.75 157 THR B O 1
ATOM 2698 N N . THR B 1 158 ? 8.547 26.281 10.75 1 91.88 158 THR B N 1
ATOM 2699 C CA . THR B 1 158 ? 9.797 26.938 10.422 1 91.88 158 THR B CA 1
ATOM 2700 C C . THR B 1 158 ? 10.781 26.875 11.586 1 91.88 158 THR B C 1
ATOM 2702 O O . THR B 1 158 ? 11.961 26.562 11.398 1 91.88 158 THR B O 1
ATOM 2705 N N . THR B 1 159 ? 10.32 27.047 12.797 1 91.75 159 THR B N 1
ATOM 2706 C CA . THR B 1 159 ? 11.219 27.094 13.945 1 91.75 159 THR B CA 1
ATOM 2707 C C . THR B 1 159 ? 10.938 25.922 14.891 1 91.75 159 THR B C 1
ATOM 2709 O O . THR B 1 159 ? 11.43 25.906 16.016 1 91.75 159 THR B O 1
ATOM 2712 N N . TYR B 1 160 ? 10.094 25.031 14.461 1 93.38 160 TYR B N 1
ATOM 2713 C CA . TYR B 1 160 ? 9.695 23.922 15.32 1 93.38 160 TYR B CA 1
ATOM 2714 C C . TYR B 1 160 ? 10.695 22.766 15.234 1 93.38 160 TYR B C 1
ATOM 2716 O O . TYR B 1 160 ? 11.195 22.453 14.148 1 93.38 160 TYR B O 1
ATOM 2724 N N . SER B 1 161 ? 10.969 22.172 16.406 1 92.81 161 SER B N 1
ATOM 2725 C CA . SER B 1 161 ? 11.562 20.844 16.406 1 92.81 161 SER B CA 1
ATOM 2726 C C . SER B 1 161 ? 10.547 19.797 15.961 1 92.81 161 SER B C 1
ATOM 2728 O O . SER B 1 161 ? 9.359 20.078 15.828 1 92.81 161 SER B O 1
ATOM 2730 N N . ILE B 1 162 ? 11.039 18.641 15.766 1 92.06 162 ILE B N 1
ATOM 2731 C CA . ILE B 1 162 ? 10.156 17.547 15.383 1 92.06 162 ILE B CA 1
ATOM 2732 C C . ILE B 1 162 ? 9.125 17.297 16.484 1 92.06 162 ILE B C 1
ATOM 2734 O O . ILE B 1 162 ? 7.934 17.141 16.203 1 92.06 162 ILE B O 1
ATOM 2738 N N . GLN B 1 163 ? 9.594 17.375 17.719 1 94.5 163 GLN B N 1
ATOM 2739 C CA . GLN B 1 163 ? 8.703 17.094 18.828 1 94.5 163 GLN B CA 1
ATOM 2740 C C . GLN B 1 163 ? 7.656 18.203 18.984 1 94.5 163 GLN B C 1
ATOM 2742 O O . GLN B 1 163 ? 6.5 17.922 19.312 1 94.5 163 GLN B O 1
ATOM 2747 N N . GLU B 1 164 ? 8.078 19.422 18.703 1 96.44 164 GLU B N 1
ATOM 2748 C CA . GLU B 1 164 ? 7.117 20.516 18.75 1 96.44 164 GLU B CA 1
ATOM 2749 C C . GLU B 1 164 ? 6.074 20.375 17.641 1 96.44 164 GLU B C 1
ATOM 2751 O O . GLU B 1 164 ? 4.895 20.656 17.844 1 96.44 164 GLU B O 1
ATOM 2756 N N . THR B 1 165 ? 6.547 19.969 16.516 1 96.38 165 THR B N 1
ATOM 2757 C CA . THR B 1 165 ? 5.641 19.75 15.398 1 96.38 165 THR B CA 1
ATOM 2758 C C . THR B 1 165 ? 4.637 18.641 15.719 1 96.38 165 THR B C 1
ATOM 2760 O O . THR B 1 165 ? 3.436 18.812 15.492 1 96.38 165 THR B O 1
ATOM 2763 N N . VAL B 1 166 ? 5.109 17.547 16.312 1 97.38 166 VAL B N 1
ATOM 2764 C CA . VAL B 1 166 ? 4.258 16.422 16.672 1 97.38 166 VAL B CA 1
ATOM 2765 C C . VAL B 1 166 ? 3.205 16.875 17.688 1 97.38 166 VAL B C 1
ATOM 2767 O O . VAL B 1 166 ? 2.021 16.562 17.547 1 97.38 166 VAL B O 1
ATOM 2770 N N . SER B 1 167 ? 3.648 17.656 18.656 1 97.44 167 SER B N 1
ATOM 2771 C CA . SER B 1 167 ? 2.727 18.172 19.656 1 97.44 167 SER B CA 1
ATOM 2772 C C . SER B 1 167 ? 1.651 19.047 19.031 1 97.44 167 SER B C 1
ATOM 2774 O O . SER B 1 167 ? 0.479 18.969 19.406 1 97.44 167 SER B O 1
ATOM 2776 N N . ALA B 1 168 ? 2.1 19.859 18.109 1 97.25 168 ALA B N 1
ATOM 2777 C CA . ALA B 1 168 ? 1.153 20.75 17.422 1 97.25 168 ALA B CA 1
ATOM 2778 C C . ALA B 1 168 ? 0.134 19.938 16.625 1 97.25 168 ALA B C 1
ATOM 2780 O O . ALA B 1 168 ? -1.053 20.281 16.609 1 97.25 168 ALA B O 1
ATOM 2781 N N . VAL B 1 169 ? 0.566 18.891 15.984 1 97.69 169 VAL B N 1
ATOM 2782 C CA . VAL B 1 169 ? -0.315 18.016 15.219 1 97.69 169 VAL B CA 1
ATOM 2783 C C . VAL B 1 169 ? -1.322 17.344 16.156 1 97.69 169 VAL B C 1
ATOM 2785 O O . VAL B 1 169 ? -2.523 17.344 15.883 1 97.69 169 VAL B O 1
ATOM 2788 N N . GLN B 1 170 ? -0.824 16.859 17.234 1 97.5 170 GLN B N 1
ATOM 2789 C CA . GLN B 1 170 ? -1.683 16.188 18.203 1 97.5 170 GLN B CA 1
ATOM 2790 C C . GLN B 1 170 ? -2.734 17.141 18.766 1 97.5 170 GLN B C 1
ATOM 2792 O O . GLN B 1 170 ? -3.879 16.734 19 1 97.5 170 GLN B O 1
ATOM 2797 N N . GLU B 1 171 ? -2.307 18.328 18.984 1 97.06 171 GLU B N 1
ATOM 2798 C CA . GLU B 1 171 ? -3.246 19.344 19.469 1 97.06 171 GLU B CA 1
ATOM 2799 C C . GLU B 1 171 ? -4.352 19.594 18.438 1 97.06 171 GLU B C 1
ATOM 2801 O O . GLU B 1 171 ? -5.523 19.719 18.812 1 97.06 171 GLU B O 1
ATOM 2806 N N . LYS B 1 172 ? -3.99 19.719 17.188 1 96.75 172 LYS B N 1
ATOM 2807 C CA . LYS B 1 172 ? -4.984 19.922 16.141 1 96.75 172 LYS B CA 1
ATOM 2808 C C . LYS B 1 172 ? -5.961 18.766 16.062 1 96.75 172 LYS B C 1
ATOM 2810 O O . LYS B 1 172 ? -7.152 18.953 15.82 1 96.75 172 LYS B O 1
ATOM 2815 N N . ILE B 1 173 ? -5.461 17.562 16.25 1 96.5 173 ILE B N 1
ATOM 2816 C CA . ILE B 1 173 ? -6.305 16.359 16.219 1 96.5 173 ILE B CA 1
ATOM 2817 C C . ILE B 1 173 ? -7.273 16.391 17.406 1 96.5 173 ILE B C 1
ATOM 2819 O O . ILE B 1 173 ? -8.484 16.219 17.219 1 96.5 173 ILE B O 1
ATOM 2823 N N . ALA B 1 174 ? -6.758 16.672 18.578 1 96.19 174 ALA B N 1
ATOM 2824 C CA . ALA B 1 174 ? -7.547 16.641 19.797 1 96.19 174 ALA B CA 1
ATOM 2825 C C . ALA B 1 174 ? -8.648 17.688 19.781 1 96.19 174 ALA B C 1
ATOM 2827 O O . ALA B 1 174 ? -9.766 17.453 20.234 1 96.19 174 ALA B O 1
ATOM 2828 N N . SER B 1 175 ? -8.305 18.828 19.266 1 96.12 175 SER B N 1
ATOM 2829 C CA . SER B 1 175 ? -9.266 19.938 19.234 1 96.12 175 SER B CA 1
ATOM 2830 C C . SER B 1 175 ? -10.211 19.812 18.047 1 96.12 175 SER B C 1
ATOM 2832 O O . SER B 1 175 ? -11.18 20.562 17.938 1 96.12 175 SER B O 1
ATOM 2834 N N . ARG B 1 176 ? -9.883 18.906 17.109 1 95.44 176 ARG B N 1
ATOM 2835 C CA . ARG B 1 176 ? -10.664 18.703 15.891 1 95.44 176 ARG B CA 1
ATOM 2836 C C . ARG B 1 176 ? -10.664 19.938 15.016 1 95.44 176 ARG B C 1
ATOM 2838 O O . ARG B 1 176 ? -11.648 20.219 14.32 1 95.44 176 ARG B O 1
ATOM 2845 N N . ALA B 1 177 ? -9.578 20.703 15.094 1 94.75 177 ALA B N 1
ATOM 2846 C CA . ALA B 1 177 ? -9.484 22 14.422 1 94.75 177 ALA B CA 1
ATOM 2847 C C . ALA B 1 177 ? -9.203 21.812 12.93 1 94.75 177 ALA B C 1
ATOM 2849 O O . ALA B 1 177 ? -9.359 22.75 12.148 1 94.75 177 ALA B O 1
ATOM 2850 N N . ALA B 1 178 ? -8.805 20.562 12.555 1 95.56 178 ALA B N 1
ATOM 2851 C CA . ALA B 1 178 ? -8.414 20.344 11.164 1 95.56 178 ALA B CA 1
ATOM 2852 C C . ALA B 1 178 ? -9.258 19.234 10.523 1 95.56 178 ALA B C 1
ATOM 2854 O O . ALA B 1 178 ? -8.781 18.531 9.633 1 95.56 178 ALA B O 1
ATOM 2855 N N . LEU B 1 179 ? -10.43 19.109 10.953 1 95.88 179 LEU B N 1
ATOM 2856 C CA . LEU B 1 179 ? -11.344 18.141 10.367 1 95.88 179 LEU B CA 1
ATOM 2857 C C . LEU B 1 179 ? -11.719 18.531 8.945 1 95.88 179 LEU B C 1
ATOM 2859 O O . LEU B 1 179 ? -12.039 19.688 8.672 1 95.88 179 LEU B O 1
ATOM 2863 N N . LEU B 1 180 ? -11.547 17.578 8.148 1 94.19 180 LEU B N 1
ATOM 2864 C CA . LEU B 1 180 ? -12.062 17.781 6.797 1 94.19 180 LEU B CA 1
ATOM 2865 C C . LEU B 1 180 ? -13.586 17.719 6.781 1 94.19 180 LEU B C 1
ATOM 2867 O O . LEU B 1 180 ? -14.188 16.922 7.496 1 94.19 180 LEU B O 1
ATOM 2871 N N . SER B 1 181 ? -14.234 18.656 6.023 1 88.06 181 SER B N 1
ATOM 2872 C CA . SER B 1 181 ? -15.688 18.703 5.914 1 88.06 181 SER B CA 1
ATOM 2873 C C . SER B 1 181 ? -16.141 18.562 4.461 1 88.06 181 SER B C 1
ATOM 2875 O O . SER B 1 181 ? -15.383 18.875 3.541 1 88.06 181 SER B O 1
#